Protein AF-A0A3A4PM48-F1 (afdb_monomer_lite)

Structure (mmCIF, N/CA/C/O backbone):
data_AF-A0A3A4PM48-F1
#
_entry.id   AF-A0A3A4PM48-F1
#
loop_
_atom_site.group_PDB
_atom_site.id
_atom_site.type_symbol
_atom_site.label_atom_id
_atom_site.label_alt_id
_atom_site.label_comp_id
_atom_site.label_asym_id
_atom_site.label_entity_id
_atom_site.label_seq_id
_atom_site.pdbx_PDB_ins_code
_atom_site.Cartn_x
_atom_site.Cartn_y
_atom_site.Cartn_z
_atom_site.occupancy
_atom_site.B_iso_or_equiv
_atom_site.auth_seq_id
_atom_site.auth_comp_id
_atom_site.auth_asym_id
_atom_site.auth_atom_id
_atom_site.pdbx_PDB_model_num
ATOM 1 N N . MET A 1 1 ? 45.358 47.340 7.157 1.00 46.88 1 MET A N 1
ATOM 2 C CA . MET A 1 1 ? 44.937 48.494 7.979 1.00 46.88 1 MET A CA 1
ATOM 3 C C . MET A 1 1 ? 43.860 49.234 7.212 1.00 46.88 1 MET A C 1
ATOM 5 O O . MET A 1 1 ? 44.141 49.721 6.128 1.00 46.88 1 MET A O 1
ATOM 9 N N . GLY A 1 2 ? 42.636 49.230 7.728 1.00 40.50 2 GLY A N 1
ATOM 10 C CA . GLY A 1 2 ? 41.471 49.854 7.104 1.00 40.50 2 GLY A CA 1
ATOM 11 C C . GLY A 1 2 ? 40.271 49.643 8.016 1.00 40.50 2 GLY A C 1
ATOM 12 O O . GLY A 1 2 ? 39.571 48.644 7.889 1.00 40.50 2 GLY A O 1
ATOM 13 N N . ASN A 1 3 ? 40.126 50.527 9.003 1.00 40.94 3 ASN A N 1
ATOM 14 C CA . ASN A 1 3 ? 39.041 50.511 9.978 1.00 40.94 3 ASN A CA 1
ATOM 15 C C . ASN A 1 3 ? 37.793 51.130 9.340 1.00 40.94 3 ASN A C 1
ATOM 17 O O . ASN A 1 3 ? 37.836 52.283 8.918 1.00 40.94 3 ASN A O 1
ATOM 21 N N . TYR A 1 4 ? 36.693 50.380 9.299 1.00 49.09 4 TYR A N 1
ATOM 22 C CA . TYR A 1 4 ? 35.364 50.921 9.028 1.00 49.09 4 TYR A CA 1
ATOM 23 C C . TYR A 1 4 ? 34.629 51.090 10.359 1.00 49.09 4 TYR A C 1
ATOM 25 O O . TYR A 1 4 ? 34.245 50.111 10.997 1.00 49.09 4 TYR A O 1
ATOM 33 N N . GLU A 1 5 ? 34.460 52.342 10.783 1.00 48.03 5 GLU A N 1
ATOM 34 C CA . GLU A 1 5 ? 33.566 52.719 11.876 1.00 48.03 5 GLU A CA 1
ATOM 35 C C . GLU A 1 5 ? 32.116 52.712 11.377 1.00 48.03 5 GLU A C 1
ATOM 37 O O . GLU A 1 5 ? 31.766 53.411 10.427 1.00 48.03 5 GLU A O 1
ATOM 42 N N . PHE A 1 6 ? 31.262 51.922 12.030 1.00 49.06 6 PHE A N 1
ATOM 43 C CA . PHE A 1 6 ? 29.821 51.909 11.792 1.00 49.06 6 PHE A CA 1
ATOM 44 C C . PHE A 1 6 ? 29.128 52.639 12.947 1.00 49.06 6 PHE A C 1
ATOM 46 O O . PHE A 1 6 ? 29.026 52.125 14.063 1.00 49.06 6 PHE A O 1
ATOM 53 N N . SER A 1 7 ? 28.677 53.864 12.677 1.00 47.09 7 SER A N 1
ATOM 54 C CA . SER A 1 7 ? 27.916 54.690 13.616 1.00 47.09 7 SER A CA 1
ATOM 55 C C . SER A 1 7 ? 26.506 54.121 13.814 1.00 47.09 7 SER A C 1
ATOM 57 O O . SER A 1 7 ? 25.777 53.875 12.851 1.00 47.09 7 SER A O 1
ATOM 59 N N . ARG A 1 8 ? 26.117 53.892 15.074 1.00 42.81 8 ARG A N 1
ATOM 60 C CA . ARG A 1 8 ? 24.770 53.461 15.476 1.00 42.81 8 ARG A CA 1
ATOM 61 C C . ARG A 1 8 ? 23.900 54.685 15.762 1.00 42.81 8 ARG A C 1
ATOM 63 O O . ARG A 1 8 ? 24.054 55.320 16.800 1.00 42.81 8 ARG A O 1
ATOM 70 N N . GLY A 1 9 ? 22.953 54.973 14.873 1.00 43.56 9 GLY A N 1
ATOM 71 C CA . GLY A 1 9 ? 21.834 55.876 15.148 1.00 43.56 9 GLY A CA 1
ATOM 72 C C . GLY A 1 9 ? 20.678 55.122 15.809 1.00 43.56 9 GLY A C 1
ATOM 73 O O . GLY A 1 9 ? 20.124 54.199 15.218 1.00 43.56 9 GLY A O 1
ATOM 74 N N . PHE A 1 10 ? 20.318 55.506 17.035 1.00 37.16 10 PHE A N 1
ATOM 75 C CA . PHE A 1 10 ? 19.089 55.076 17.707 1.00 37.16 10 PHE A CA 1
ATOM 76 C C . PHE A 1 10 ? 17.911 55.923 17.202 1.00 37.16 10 PHE A C 1
ATOM 78 O O . PHE A 1 10 ? 17.904 57.136 17.393 1.00 37.16 10 PHE A O 1
ATOM 85 N N . ILE A 1 11 ? 16.900 55.290 16.603 1.00 41.72 11 ILE A N 1
ATOM 86 C CA . ILE A 1 11 ? 15.580 55.894 16.369 1.00 41.72 11 ILE A CA 1
ATOM 87 C C . ILE A 1 11 ? 14.602 55.233 17.340 1.00 41.72 11 ILE A C 1
ATOM 89 O O . ILE A 1 11 ? 14.318 54.041 17.238 1.00 41.72 11 ILE A O 1
ATOM 93 N N . VAL A 1 12 ? 14.101 56.013 18.297 1.00 40.50 12 VAL A N 1
ATOM 94 C CA . VAL A 1 12 ? 13.004 55.631 19.193 1.00 40.50 12 VAL A CA 1
ATOM 95 C C . VAL A 1 12 ? 11.701 56.055 18.518 1.00 40.50 12 VAL A C 1
ATOM 97 O O . VAL A 1 12 ? 11.339 57.228 18.539 1.00 40.50 12 VAL A O 1
ATOM 100 N N . GLY A 1 13 ? 11.021 55.108 17.872 1.00 37.00 13 GLY A N 1
ATOM 101 C CA . GLY A 1 13 ? 9.671 55.281 17.332 1.00 37.00 13 GLY A CA 1
ATOM 102 C C . GLY A 1 13 ? 8.666 54.514 18.188 1.00 37.00 13 GLY A C 1
ATOM 103 O O . GLY A 1 13 ? 8.727 53.289 18.256 1.00 37.00 13 GLY A O 1
ATOM 104 N N . GLY A 1 14 ? 7.767 55.233 18.863 1.00 38.78 14 GLY A N 1
ATOM 105 C CA . GLY A 1 14 ? 6.685 54.653 19.658 1.00 38.78 14 GLY A CA 1
ATOM 106 C C . GLY A 1 14 ? 5.624 53.997 18.773 1.00 38.78 14 GLY A C 1
ATOM 107 O O . GLY A 1 14 ? 5.049 54.649 17.904 1.00 38.78 14 GLY A O 1
ATOM 108 N N . LEU A 1 15 ? 5.363 52.710 19.008 1.00 35.56 15 LEU A N 1
ATOM 109 C CA . LEU A 1 15 ? 4.325 51.936 18.333 1.00 35.56 15 LEU A CA 1
ATOM 110 C C . LEU A 1 15 ? 3.083 51.868 19.236 1.00 35.56 15 LEU A C 1
ATOM 112 O O . LEU A 1 15 ? 3.119 51.271 20.311 1.00 35.56 15 LEU A O 1
ATOM 116 N N . VAL A 1 16 ? 1.985 52.488 18.806 1.00 35.16 16 VAL A N 1
ATOM 117 C CA . VAL A 1 16 ? 0.669 52.370 19.449 1.00 35.16 16 VAL A CA 1
ATOM 118 C C . VAL A 1 16 ? -0.008 51.110 18.905 1.00 35.16 16 VAL A C 1
ATOM 120 O O . VAL A 1 16 ? -0.378 51.060 17.734 1.00 35.16 16 VAL A O 1
ATOM 123 N N . PHE A 1 17 ? -0.158 50.079 19.739 1.00 34.78 17 PHE A N 1
ATOM 124 C CA . PHE A 1 17 ? -0.922 48.873 19.406 1.00 34.78 17 PHE A CA 1
ATOM 125 C C . PHE A 1 17 ? -2.418 49.119 19.647 1.00 34.78 17 PHE A C 1
ATOM 127 O O . PHE A 1 17 ? -2.861 49.230 20.788 1.00 34.78 17 PHE A O 1
ATOM 134 N N . VAL A 1 18 ? -3.205 49.174 18.572 1.00 38.47 18 VAL A N 1
ATOM 135 C CA . VAL A 1 18 ? -4.671 49.096 18.639 1.00 38.47 18 VAL A CA 1
ATOM 136 C C . VAL A 1 18 ? -5.053 47.616 18.646 1.00 38.47 18 VAL A C 1
ATOM 138 O O . VAL A 1 18 ? -4.927 46.925 17.638 1.00 38.47 18 VAL A O 1
ATOM 141 N N . LEU A 1 19 ? -5.473 47.113 19.807 1.00 34.91 19 LEU A N 1
ATOM 142 C CA . LEU A 1 19 ? -5.928 45.736 19.990 1.00 34.91 19 LEU A CA 1
ATOM 143 C C . LEU A 1 19 ? -7.392 45.618 19.535 1.00 34.91 19 LEU A C 1
ATOM 145 O O . LEU A 1 19 ? -8.315 45.909 20.293 1.00 34.91 19 LEU A O 1
ATOM 149 N N . THR A 1 20 ? -7.621 45.209 18.289 1.00 44.25 20 THR A N 1
ATOM 150 C CA . THR A 1 20 ? -8.964 44.871 17.799 1.00 44.25 20 THR A CA 1
ATOM 151 C C . THR A 1 20 ? -9.309 43.442 18.223 1.00 44.25 20 THR A C 1
ATOM 153 O O . THR A 1 20 ? -8.770 42.478 17.684 1.00 44.25 20 THR A O 1
ATOM 156 N N . ILE A 1 21 ? -10.197 43.290 19.208 1.00 42.78 21 ILE A N 1
ATOM 157 C CA . ILE A 1 21 ? -10.725 41.985 19.630 1.00 42.78 21 ILE A CA 1
ATOM 158 C C . ILE A 1 21 ? -11.758 41.528 18.589 1.00 42.78 21 ILE A C 1
ATOM 160 O O . ILE A 1 21 ? -12.898 41.984 18.583 1.00 42.78 21 ILE A O 1
ATOM 164 N N . LEU A 1 22 ? -11.346 40.635 17.688 1.00 42.12 22 LEU A N 1
ATOM 165 C CA . LEU A 1 22 ? -12.233 39.913 16.773 1.00 42.12 22 LEU A CA 1
ATOM 166 C C . LEU A 1 22 ? -12.911 38.771 17.543 1.00 42.12 22 LEU A C 1
ATOM 168 O O . LEU A 1 22 ? -12.308 37.729 17.799 1.00 42.12 22 LEU A O 1
ATOM 172 N N . VAL A 1 23 ? -14.169 38.974 17.933 1.00 49.19 23 VAL A N 1
ATOM 173 C CA . VAL A 1 23 ? -15.022 37.908 18.471 1.00 49.19 23 VAL A CA 1
ATOM 174 C C . VAL A 1 23 ? -15.492 37.054 17.294 1.00 49.19 23 VAL A C 1
ATOM 176 O O . VAL A 1 23 ? -16.447 37.400 16.605 1.00 49.19 23 VAL A O 1
ATOM 179 N N . PHE A 1 24 ? -14.800 35.944 17.038 1.00 48.44 24 PHE A N 1
ATOM 180 C CA . PHE A 1 24 ? -15.282 34.921 16.115 1.00 48.44 24 PHE A CA 1
ATOM 181 C C . PHE A 1 24 ? -16.425 34.157 16.787 1.00 48.44 24 PHE A C 1
ATOM 183 O O . PHE A 1 24 ? -16.202 33.333 17.672 1.00 48.44 24 PHE A O 1
ATOM 190 N N . THR A 1 25 ? -17.660 34.425 16.373 1.00 50.12 25 THR A N 1
ATOM 191 C CA . THR A 1 25 ? -18.790 33.550 16.677 1.00 50.12 25 THR A CA 1
ATOM 192 C C . THR A 1 25 ? -18.629 32.287 15.834 1.00 50.12 25 THR A C 1
ATOM 194 O O . THR A 1 25 ? -18.859 32.283 14.627 1.00 50.12 25 THR A O 1
ATOM 197 N N . SER A 1 26 ? -18.160 31.200 16.446 1.00 48.19 26 SER A N 1
ATOM 198 C CA . SER A 1 26 ? -18.110 29.891 15.795 1.00 48.19 26 SER A CA 1
ATOM 199 C C . SER A 1 26 ? -19.537 29.451 15.481 1.00 48.19 26 SER A C 1
ATOM 201 O O . SER A 1 26 ? -20.278 29.056 16.383 1.00 48.19 26 SER A O 1
ATOM 203 N N . ALA A 1 27 ? -19.933 29.542 14.212 1.00 46.44 27 ALA A N 1
ATOM 204 C CA . ALA A 1 27 ? -21.138 28.889 13.730 1.00 46.44 27 ALA A CA 1
ATOM 205 C C . ALA A 1 27 ? -21.035 27.382 14.039 1.00 46.44 27 ALA A C 1
ATOM 207 O O . ALA A 1 27 ? -19.963 26.799 13.841 1.00 46.44 27 ALA A O 1
ATOM 208 N N . PRO A 1 28 ? -22.102 26.739 14.543 1.00 51.16 28 PRO A N 1
ATOM 209 C CA . PRO A 1 28 ? -22.099 25.302 14.761 1.00 51.16 28 PRO A CA 1
ATOM 210 C C . PRO A 1 28 ? -21.844 24.608 13.421 1.00 51.16 28 PRO A C 1
ATOM 212 O O . PRO A 1 28 ? -22.622 24.753 12.475 1.00 51.16 28 PRO A O 1
ATOM 215 N N . ILE A 1 29 ? -20.727 23.881 13.338 1.00 52.62 29 ILE A N 1
ATOM 216 C CA . ILE A 1 29 ? -20.401 23.019 12.201 1.00 52.62 29 ILE A CA 1
ATOM 217 C C . ILE A 1 29 ? -21.550 22.019 12.098 1.00 52.62 29 ILE A C 1
ATOM 219 O O . ILE A 1 29 ? -21.733 21.160 12.960 1.00 52.62 29 ILE A O 1
ATOM 223 N N . SER A 1 30 ? -22.398 22.222 11.098 1.00 41.34 30 SER A N 1
ATOM 224 C CA . SER A 1 30 ? -23.629 21.468 10.928 1.00 41.34 30 SER A CA 1
ATOM 225 C C . SER A 1 30 ? -23.283 20.038 10.513 1.00 41.34 30 SER A C 1
ATOM 227 O O . SER A 1 30 ? -22.724 19.829 9.444 1.00 41.34 30 SER A O 1
ATOM 229 N N . GLY A 1 31 ? -23.604 19.083 11.391 1.00 44.25 31 GLY A N 1
ATOM 230 C CA . GLY A 1 31 ? -23.835 17.668 11.096 1.00 44.25 31 GLY A CA 1
ATOM 231 C C . GLY A 1 31 ? -22.688 16.897 10.448 1.00 44.25 31 GLY A C 1
ATOM 232 O O . GLY A 1 31 ? -22.754 16.592 9.262 1.00 44.25 31 GLY A O 1
ATOM 233 N N . ILE A 1 32 ? -21.706 16.454 11.239 1.00 54.50 32 ILE A N 1
ATOM 234 C CA . ILE A 1 32 ? -20.923 15.271 10.855 1.00 54.50 32 ILE A CA 1
ATOM 235 C C . ILE A 1 32 ? -21.911 14.101 10.858 1.00 54.50 32 ILE A C 1
ATOM 237 O O . ILE A 1 32 ? -22.239 13.561 11.918 1.00 54.50 32 ILE A O 1
ATOM 241 N N . SER A 1 33 ? -22.451 13.766 9.684 1.00 57.38 33 SER A N 1
ATOM 242 C CA . SER A 1 33 ? -23.223 12.542 9.494 1.00 57.38 33 SER A CA 1
ATOM 243 C C . SER A 1 33 ? -22.338 11.395 9.957 1.00 57.38 33 SER A C 1
ATOM 245 O O . SER A 1 33 ? -21.287 11.147 9.370 1.00 57.38 33 SER A O 1
ATOM 247 N N . THR A 1 34 ? -22.714 10.750 11.061 1.00 75.31 34 THR A N 1
ATOM 248 C CA . THR A 1 34 ? -21.956 9.607 11.561 1.00 75.31 34 THR A CA 1
ATOM 249 C C . THR A 1 34 ? -22.205 8.475 10.582 1.00 75.31 34 THR A C 1
ATOM 251 O O . THR A 1 34 ? -23.300 7.919 10.544 1.00 75.31 34 THR A O 1
ATOM 254 N N . GLN A 1 35 ? -21.225 8.202 9.726 1.00 82.94 35 GLN A N 1
ATOM 255 C CA . GLN A 1 35 ? -21.282 7.041 8.857 1.00 82.94 35 GLN A CA 1
ATOM 256 C C . GLN A 1 35 ? -21.250 5.784 9.732 1.00 82.94 35 GLN A C 1
ATOM 258 O O . GLN A 1 35 ? -20.480 5.694 10.693 1.00 82.94 35 GLN A O 1
ATOM 263 N N . MET A 1 36 ? -22.121 4.834 9.408 1.00 91.44 36 MET A N 1
ATOM 264 C CA . MET A 1 36 ? -22.251 3.571 10.120 1.00 91.44 36 MET A CA 1
ATOM 265 C C . MET A 1 36 ? -22.258 2.425 9.112 1.00 91.44 36 MET A C 1
ATOM 267 O O . MET A 1 36 ? -22.742 2.594 7.994 1.00 91.44 36 MET A O 1
ATOM 271 N N . ILE A 1 37 ? -21.795 1.253 9.532 1.00 93.69 37 ILE A N 1
ATOM 272 C CA . ILE A 1 37 ? -21.953 -0.004 8.788 1.00 93.69 37 ILE A CA 1
ATOM 273 C C . ILE A 1 37 ? -22.767 -1.002 9.610 1.00 93.69 37 ILE A C 1
ATOM 275 O O . ILE A 1 37 ? -22.967 -0.794 10.805 1.00 93.69 37 ILE A O 1
ATOM 279 N N . GLN A 1 38 ? -23.243 -2.077 8.986 1.00 91.94 38 GLN A N 1
ATOM 280 C CA . GLN A 1 38 ? -23.899 -3.184 9.686 1.00 91.94 38 GLN A CA 1
ATOM 281 C C . GLN A 1 38 ? -22.963 -4.392 9.767 1.00 91.94 38 GLN A C 1
ATOM 283 O O . GLN A 1 38 ? -22.277 -4.699 8.793 1.00 91.94 38 GLN A O 1
ATOM 288 N N . ASP A 1 39 ? -22.921 -5.056 10.923 1.00 89.44 39 ASP A N 1
ATOM 289 C CA . ASP A 1 39 ? -22.233 -6.343 11.077 1.00 89.44 39 ASP A CA 1
ATOM 290 C C . ASP A 1 39 ? -23.095 -7.530 10.607 1.00 89.44 39 ASP A C 1
ATOM 292 O O . ASP A 1 39 ? -24.225 -7.358 10.142 1.00 89.44 39 ASP A O 1
ATOM 296 N N . GLN A 1 40 ? -22.573 -8.755 10.737 1.00 86.50 40 GLN A N 1
ATOM 297 C CA . GLN A 1 40 ? -23.289 -9.977 10.340 1.00 86.50 40 GLN A CA 1
ATOM 298 C C . GLN A 1 40 ? -24.580 -10.224 11.140 1.00 86.50 40 GLN A C 1
ATOM 300 O O . GLN A 1 40 ? -25.484 -10.904 10.654 1.00 86.50 40 GLN A O 1
ATOM 305 N N . ALA A 1 41 ? -24.686 -9.669 12.348 1.00 89.19 41 ALA A N 1
ATOM 306 C CA . ALA A 1 41 ? -25.868 -9.755 13.200 1.00 89.19 41 ALA A CA 1
ATOM 307 C C . ALA A 1 41 ? -26.853 -8.588 12.973 1.00 89.19 41 ALA A C 1
ATOM 309 O O . ALA A 1 41 ? -27.893 -8.525 13.630 1.00 89.19 41 ALA A O 1
ATOM 310 N N . GLY A 1 42 ? -26.552 -7.676 12.041 1.00 91.25 42 GLY A N 1
ATOM 311 C CA . GLY A 1 42 ? -27.363 -6.498 11.738 1.00 91.25 42 GLY A CA 1
ATOM 312 C C . GLY A 1 42 ? -27.180 -5.340 12.723 1.00 91.25 42 GLY A C 1
ATOM 313 O O . GLY A 1 42 ? -27.950 -4.378 12.672 1.00 91.25 42 GLY A O 1
ATOM 314 N N . ASN A 1 43 ? -26.184 -5.396 13.614 1.00 92.88 43 ASN A N 1
ATOM 315 C CA . ASN A 1 43 ? -25.890 -4.292 14.521 1.00 92.88 43 ASN A CA 1
ATOM 316 C C . ASN A 1 43 ? -25.215 -3.152 13.766 1.00 92.88 43 ASN A C 1
ATOM 318 O O . ASN A 1 43 ? -24.309 -3.359 12.961 1.00 92.88 43 ASN A O 1
ATOM 322 N N . THR A 1 44 ? -25.614 -1.929 14.093 1.00 95.38 44 THR A N 1
ATOM 323 C CA . THR A 1 44 ? -25.038 -0.718 13.518 1.00 95.38 44 THR A CA 1
ATOM 324 C C . THR A 1 44 ? -23.732 -0.359 14.234 1.00 95.38 44 THR A C 1
ATOM 326 O O . THR A 1 44 ? -23.738 -0.008 15.415 1.00 95.38 44 THR A O 1
ATOM 329 N N . LEU A 1 45 ? -22.613 -0.408 13.516 1.00 96.50 45 LEU A N 1
ATOM 330 C CA . LEU A 1 45 ? -21.277 -0.100 14.017 1.00 96.50 45 LEU A CA 1
ATOM 331 C C . LEU A 1 45 ? -20.807 1.278 13.525 1.00 96.50 45 LEU A C 1
ATOM 333 O O . LEU A 1 45 ? -20.881 1.551 12.324 1.00 96.50 45 LEU A O 1
ATOM 337 N N . PRO A 1 46 ? -20.313 2.153 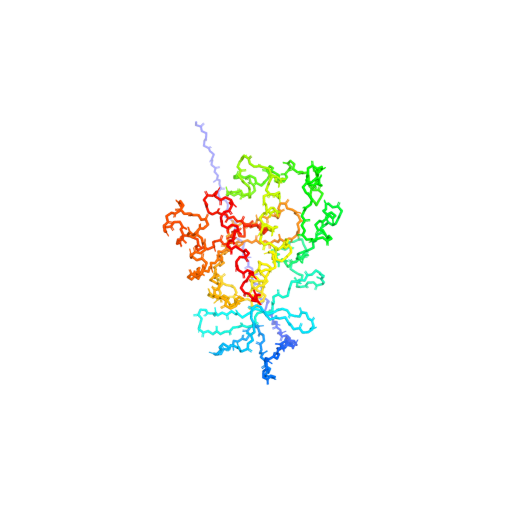14.419 1.00 96.56 46 PRO A N 1
ATOM 338 C CA . PRO A 1 46 ? -19.791 3.454 14.030 1.00 96.56 46 PRO A CA 1
ATOM 339 C C . PRO A 1 46 ? -18.422 3.344 13.359 1.00 96.56 46 PRO A C 1
ATOM 341 O O . PRO A 1 46 ? -17.564 2.571 13.794 1.00 96.56 46 PRO A O 1
ATOM 344 N N . LEU A 1 47 ? -18.211 4.155 12.324 1.00 95.56 47 LEU A N 1
ATOM 345 C CA . LEU A 1 47 ? -16.905 4.306 11.687 1.00 95.56 47 LEU A CA 1
ATOM 346 C C . LEU A 1 47 ? -15.985 5.233 12.494 1.00 95.56 47 LEU A C 1
ATOM 348 O O . LEU A 1 47 ? -16.403 5.897 13.438 1.00 95.56 47 LEU A O 1
ATOM 352 N N . PHE A 1 48 ? -14.704 5.259 12.140 1.00 94.56 48 PHE A N 1
ATOM 353 C CA . PHE A 1 48 ? -13.730 6.217 12.653 1.00 94.56 48 PHE A CA 1
ATOM 354 C C . PHE A 1 48 ? -14.262 7.654 12.461 1.00 94.56 48 PHE A C 1
ATOM 356 O O . PHE A 1 48 ? -14.841 7.940 11.414 1.00 94.56 48 PHE A O 1
ATOM 363 N N . PRO A 1 49 ? -14.102 8.569 13.440 1.00 94.12 49 PRO A N 1
ATOM 364 C CA . PRO A 1 49 ? -13.178 8.535 14.577 1.00 94.12 49 PRO A CA 1
ATOM 365 C C . PRO A 1 49 ? -13.675 7.827 15.846 1.00 94.12 49 PRO A C 1
ATOM 367 O O . PRO A 1 49 ? -12.949 7.853 16.850 1.00 94.12 49 PRO A O 1
ATOM 370 N N . GLN A 1 50 ? -14.874 7.246 15.847 1.00 95.31 50 GLN A N 1
ATOM 371 C CA . GLN A 1 50 ? -15.431 6.522 16.988 1.00 95.31 50 GLN A CA 1
ATOM 372 C C . GLN A 1 50 ? -14.649 5.227 17.254 1.00 95.31 50 GLN A C 1
ATOM 374 O O . GLN A 1 50 ? -14.027 4.647 16.365 1.00 95.31 50 GLN A O 1
ATOM 379 N N . THR A 1 51 ? -14.666 4.791 18.513 1.00 97.06 51 THR A N 1
ATOM 380 C CA . THR A 1 51 ? -13.934 3.614 18.993 1.00 97.06 51 THR A CA 1
ATOM 381 C C . THR A 1 51 ? -14.883 2.576 19.574 1.00 97.06 51 THR A C 1
ATOM 383 O O . THR A 1 51 ? -15.905 2.931 20.157 1.00 97.06 51 THR A O 1
ATOM 386 N N . LEU A 1 52 ? -14.490 1.309 19.498 1.00 97.44 52 LEU A N 1
ATOM 387 C CA . LEU A 1 52 ? -15.188 0.157 20.054 1.00 97.44 52 LEU A CA 1
ATOM 388 C C . LEU A 1 52 ? -14.351 -0.481 21.167 1.00 97.44 52 LEU A C 1
ATOM 390 O O . LEU A 1 52 ? -13.125 -0.580 21.067 1.00 97.44 52 LEU A O 1
ATOM 394 N N . ASP A 1 53 ? -15.020 -0.948 22.219 1.00 97.81 53 ASP A N 1
ATOM 395 C CA . ASP A 1 53 ? -14.371 -1.654 23.332 1.00 97.81 53 ASP A CA 1
ATOM 396 C C . ASP A 1 53 ? -14.034 -3.109 22.995 1.00 97.81 53 ASP A C 1
ATOM 398 O O . ASP A 1 53 ? -13.132 -3.696 23.590 1.00 97.81 53 ASP A O 1
ATOM 402 N N . GLN A 1 54 ? -14.751 -3.688 22.034 1.00 97.25 54 GLN A N 1
ATOM 403 C CA . GLN A 1 54 ? -14.609 -5.075 21.610 1.00 97.25 54 GLN A CA 1
ATOM 404 C C . GLN A 1 54 ? -14.303 -5.142 20.116 1.00 97.25 54 GLN A C 1
ATOM 406 O O . GLN A 1 54 ? -14.654 -4.235 19.356 1.00 97.25 54 GLN A O 1
ATOM 411 N N . LYS A 1 55 ? -13.633 -6.222 19.699 1.00 97.19 55 LYS A N 1
ATOM 412 C CA . LYS A 1 55 ? -13.379 -6.484 18.283 1.00 97.19 55 LYS A CA 1
ATOM 413 C C . LYS A 1 55 ? -14.732 -6.693 17.586 1.00 97.19 55 LYS A C 1
ATOM 415 O O . LYS A 1 55 ? -15.476 -7.564 18.033 1.00 97.19 55 LYS A O 1
ATOM 420 N N . PRO A 1 56 ? -15.037 -5.956 16.508 1.00 96.19 56 PRO A N 1
ATOM 421 C CA . PRO A 1 56 ? -16.270 -6.165 15.765 1.00 96.19 56 PRO A CA 1
ATOM 422 C C . PRO A 1 56 ? -16.248 -7.514 15.035 1.00 96.19 56 PRO A C 1
ATOM 424 O O . PRO A 1 56 ? -15.191 -7.960 14.563 1.00 96.19 56 PRO A O 1
ATOM 427 N N . ASP A 1 57 ? -17.421 -8.142 14.935 1.00 95.12 57 ASP A N 1
ATOM 428 C CA . ASP A 1 57 ? -17.630 -9.407 14.224 1.00 95.12 57 ASP A CA 1
ATOM 429 C C . ASP A 1 57 ? -17.875 -9.167 12.727 1.00 95.12 57 ASP A C 1
ATOM 431 O O . ASP A 1 57 ? -18.951 -9.393 12.174 1.00 95.12 57 ASP A O 1
ATOM 435 N N . ILE A 1 58 ? -16.856 -8.600 12.084 1.00 95.00 58 ILE A N 1
ATOM 436 C CA . ILE A 1 58 ? -16.795 -8.399 10.639 1.00 95.00 58 ILE A CA 1
ATOM 437 C C . ILE A 1 58 ? -15.427 -8.845 10.121 1.00 95.00 58 ILE A C 1
ATOM 439 O O . ILE A 1 58 ? -14.422 -8.831 10.850 1.00 95.00 58 ILE A O 1
ATOM 443 N N . SER A 1 59 ? -15.377 -9.231 8.846 1.00 95.94 59 SER A N 1
ATOM 444 C CA . SER A 1 59 ? -14.109 -9.445 8.153 1.00 95.94 59 SER A CA 1
ATOM 445 C C . SER A 1 59 ? -13.328 -8.132 8.063 1.00 95.94 59 SER A C 1
ATOM 447 O O . SER A 1 59 ? -13.883 -7.043 8.172 1.00 95.94 59 SER A O 1
ATOM 449 N N . SER A 1 60 ? -12.016 -8.217 7.880 1.00 95.31 60 SER A N 1
ATOM 450 C CA . SER A 1 60 ? -11.189 -7.036 7.652 1.00 95.31 60 SER A CA 1
ATOM 451 C C . SER A 1 60 ? -10.137 -7.380 6.601 1.00 95.31 60 SER A C 1
ATOM 453 O O . SER A 1 60 ? -9.373 -8.308 6.862 1.00 95.31 60 SER A O 1
ATOM 455 N N . PRO A 1 61 ? -10.086 -6.691 5.447 1.00 95.94 61 PRO A N 1
ATOM 456 C CA . PRO A 1 61 ? -11.018 -5.639 5.039 1.00 95.94 61 PRO A CA 1
ATOM 457 C C . PRO A 1 61 ? -12.472 -6.144 4.913 1.00 95.94 61 PRO A C 1
ATOM 459 O O . PRO A 1 61 ? -12.733 -7.321 4.657 1.00 95.94 61 PRO A O 1
ATOM 462 N N . TYR A 1 62 ? -13.419 -5.243 5.146 1.00 95.38 62 TYR A N 1
ATOM 463 C CA . TYR A 1 62 ? -14.845 -5.417 4.884 1.00 95.38 62 TYR A CA 1
ATOM 464 C C . TYR A 1 62 ? -15.214 -4.554 3.680 1.00 95.38 62 TYR A C 1
ATOM 466 O O . TYR A 1 62 ? -14.811 -3.395 3.630 1.00 95.38 62 TYR A O 1
ATOM 474 N N . CYS A 1 63 ? -15.965 -5.105 2.729 1.00 93.75 63 CYS A N 1
ATOM 475 C CA . CYS A 1 63 ? -16.482 -4.369 1.578 1.00 93.75 63 CYS A CA 1
ATOM 476 C C . CYS A 1 63 ? -18.010 -4.402 1.635 1.00 93.75 63 CYS A C 1
ATOM 478 O O . CYS A 1 63 ? -18.613 -5.476 1.583 1.00 93.75 63 CYS A O 1
ATOM 480 N N . ALA A 1 64 ? -18.624 -3.235 1.805 1.00 91.38 64 ALA A N 1
ATOM 481 C CA . ALA A 1 64 ? -20.069 -3.084 1.830 1.00 91.38 64 ALA A CA 1
ATOM 482 C C . ALA A 1 64 ? -20.660 -3.120 0.410 1.00 91.38 64 ALA A C 1
ATOM 484 O O . ALA A 1 64 ? -19.960 -2.967 -0.590 1.00 91.38 64 ALA A O 1
ATOM 485 N N . ALA A 1 65 ? -21.980 -3.300 0.315 1.00 89.88 65 ALA A N 1
ATOM 486 C CA . ALA A 1 65 ? -22.683 -3.409 -0.966 1.00 89.88 65 ALA A CA 1
ATOM 487 C C . ALA A 1 65 ? -22.625 -2.130 -1.825 1.00 89.88 65 ALA A C 1
ATOM 489 O O . ALA A 1 65 ? -22.791 -2.202 -3.040 1.00 89.88 65 ALA A O 1
ATOM 490 N N . ASP A 1 66 ? -22.396 -0.972 -1.206 1.00 86.38 66 ASP A N 1
ATOM 491 C CA . ASP A 1 66 ? -22.219 0.323 -1.873 1.00 86.38 66 ASP A CA 1
ATOM 492 C C . ASP A 1 66 ? -20.764 0.593 -2.301 1.00 86.38 66 ASP A C 1
ATOM 494 O O . ASP A 1 66 ?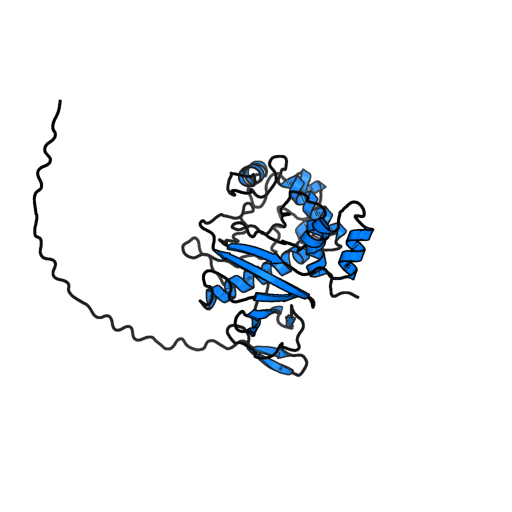 -20.471 1.654 -2.847 1.00 86.38 66 ASP A O 1
ATOM 498 N N . GLY A 1 67 ? -19.857 -0.364 -2.075 1.00 89.75 67 GLY A N 1
ATOM 499 C CA . GLY A 1 67 ? -18.436 -0.244 -2.389 1.00 89.75 67 GLY A CA 1
ATOM 500 C C . GLY A 1 67 ? -17.599 0.411 -1.291 1.00 89.75 67 GLY A C 1
ATOM 501 O O . GLY A 1 67 ? -16.393 0.553 -1.481 1.00 89.75 67 GLY A O 1
ATOM 502 N N . LEU A 1 68 ? -18.183 0.786 -0.144 1.00 91.19 68 LEU A N 1
ATOM 503 C CA . LEU A 1 68 ? -17.407 1.256 1.004 1.00 91.19 68 LEU A CA 1
ATOM 504 C C . LEU A 1 68 ? -16.491 0.138 1.512 1.00 91.19 68 LEU A C 1
ATOM 506 O O . LEU A 1 68 ? -16.954 -0.933 1.909 1.00 91.19 68 LEU A O 1
ATOM 510 N N . GLU A 1 69 ? -15.195 0.422 1.581 1.00 93.81 69 GLU A N 1
ATOM 511 C CA . GLU A 1 69 ? -14.212 -0.489 2.156 1.00 93.81 69 GLU A CA 1
ATOM 512 C C . GLU A 1 69 ? -13.789 -0.009 3.538 1.00 93.81 69 GLU A C 1
ATOM 514 O O . GLU A 1 69 ? -13.485 1.167 3.745 1.00 93.81 69 GLU A O 1
ATOM 519 N N . VAL A 1 70 ? -13.744 -0.931 4.494 1.00 95.81 70 VAL A N 1
ATOM 520 C CA . VAL A 1 70 ? -13.416 -0.651 5.890 1.00 95.81 70 VAL A CA 1
ATOM 521 C C . VAL A 1 70 ? -12.334 -1.607 6.362 1.00 95.81 70 VAL A C 1
ATOM 523 O O . VAL A 1 70 ? -12.422 -2.816 6.154 1.00 95.81 70 VAL A O 1
ATOM 526 N N . VAL A 1 71 ? -11.327 -1.080 7.052 1.00 97.19 71 VAL A N 1
ATOM 527 C CA . VAL A 1 71 ? -10.341 -1.895 7.768 1.00 97.19 71 VAL A CA 1
ATOM 528 C C . VAL A 1 71 ? -10.520 -1.702 9.269 1.00 97.19 71 VAL A C 1
ATOM 530 O O . VAL A 1 71 ? -10.660 -0.589 9.774 1.00 97.19 71 VAL A O 1
ATOM 533 N N . THR A 1 72 ? -10.495 -2.813 9.999 1.00 97.94 72 THR A N 1
ATOM 534 C CA . THR A 1 72 ? -10.468 -2.815 11.460 1.00 97.94 72 THR A CA 1
ATOM 535 C C . THR A 1 72 ? -9.041 -2.595 11.946 1.00 97.94 72 THR A C 1
ATOM 537 O O . THR A 1 72 ? -8.136 -3.353 11.592 1.00 97.94 72 THR A O 1
ATOM 540 N N . ALA A 1 73 ? -8.843 -1.607 12.813 1.00 97.50 73 ALA A N 1
ATOM 541 C CA . ALA A 1 73 ? -7.554 -1.339 13.440 1.00 97.50 73 ALA A CA 1
ATOM 542 C C . ALA A 1 73 ? -7.657 -1.362 14.968 1.00 97.50 73 ALA A C 1
ATOM 544 O O . ALA A 1 73 ? -8.720 -1.102 15.536 1.00 97.50 73 ALA A O 1
ATOM 545 N N . PHE A 1 74 ? -6.547 -1.670 15.636 1.00 97.50 74 PHE A N 1
ATOM 546 C CA . PHE A 1 74 ? -6.422 -1.611 17.089 1.00 97.50 74 PHE A CA 1
ATOM 547 C C . PHE A 1 74 ? -5.507 -0.458 17.487 1.00 97.50 74 PHE A C 1
ATOM 549 O O . PHE A 1 74 ? -4.404 -0.309 16.953 1.00 97.50 74 PHE A O 1
ATOM 556 N N . THR A 1 75 ? -5.964 0.373 18.416 1.00 96.00 75 THR A N 1
ATOM 557 C CA . THR A 1 75 ? -5.274 1.598 18.818 1.00 96.00 75 THR A CA 1
ATOM 558 C C . THR A 1 75 ? -4.378 1.377 20.031 1.00 96.00 75 THR A C 1
ATOM 560 O O . THR A 1 75 ? -4.568 0.455 20.827 1.00 96.00 75 THR A O 1
ATOM 563 N N . ARG A 1 76 ? -3.427 2.291 20.241 1.00 94.06 76 ARG A N 1
ATOM 564 C CA . ARG A 1 76 ? -2.554 2.308 21.430 1.00 94.06 76 ARG A CA 1
ATOM 565 C C . ARG A 1 76 ? -3.316 2.464 22.752 1.00 94.06 76 ARG A C 1
ATOM 567 O O . ARG A 1 76 ? -2.758 2.179 23.806 1.00 94.06 76 ARG A O 1
ATOM 574 N N . GLN A 1 77 ? -4.570 2.912 22.712 1.00 95.19 77 GLN A N 1
ATOM 575 C CA . GLN A 1 77 ? -5.457 3.022 23.875 1.00 95.19 77 GLN A CA 1
ATOM 576 C C . GLN A 1 77 ? -6.220 1.721 24.169 1.00 95.19 77 GLN A C 1
ATOM 578 O O . GLN A 1 77 ? -7.099 1.710 25.030 1.00 95.19 77 GLN A O 1
ATOM 583 N N . GLY A 1 78 ? -5.917 0.634 23.457 1.00 96.88 78 GLY A N 1
ATOM 584 C CA . GLY A 1 78 ? -6.562 -0.654 23.670 1.00 96.88 78 GLY A CA 1
ATOM 585 C C . GLY A 1 78 ? -7.992 -0.723 23.132 1.00 96.88 78 GLY A C 1
ATOM 586 O O . GLY A 1 78 ? -8.810 -1.454 23.686 1.00 96.88 78 GLY A O 1
ATOM 587 N N . LYS A 1 79 ? -8.317 0.073 22.105 1.00 97.88 79 LYS A N 1
ATOM 588 C CA . LYS A 1 79 ? -9.649 0.129 21.484 1.00 97.88 79 LYS A CA 1
ATOM 589 C C . LYS A 1 79 ? -9.591 -0.308 20.028 1.00 97.88 79 LYS A C 1
ATOM 591 O O . LYS A 1 79 ? -8.538 -0.234 19.399 1.00 97.88 79 LYS A O 1
ATOM 596 N N . TYR A 1 80 ? -10.732 -0.708 19.486 1.00 98.19 80 TYR A N 1
ATOM 597 C CA . TYR A 1 80 ? -10.889 -0.976 18.060 1.00 98.19 80 TYR A CA 1
ATOM 598 C C . TYR A 1 80 ? -11.478 0.235 17.344 1.00 98.19 80 TYR A C 1
ATOM 600 O O . TYR A 1 80 ? -12.237 1.005 17.928 1.00 98.19 80 TYR A O 1
ATOM 608 N N . VAL A 1 81 ? -11.131 0.402 16.075 1.00 97.69 81 VAL A N 1
ATOM 609 C CA . VAL A 1 81 ? -11.713 1.406 15.180 1.00 97.69 81 VAL A CA 1
ATOM 610 C C . VAL A 1 81 ? -12.002 0.778 13.823 1.00 97.69 81 VAL A C 1
ATOM 612 O O . VAL A 1 81 ? -11.312 -0.154 13.406 1.00 97.69 81 VAL A O 1
ATOM 615 N N . LEU A 1 82 ? -13.016 1.304 13.143 1.00 97.56 82 LEU A N 1
ATOM 616 C CA . LEU A 1 82 ? -13.432 0.898 11.805 1.00 97.56 82 LEU A CA 1
ATOM 617 C C . LEU A 1 82 ? -13.121 2.030 10.835 1.00 97.56 82 LEU A C 1
ATOM 619 O O . LEU A 1 82 ? -13.843 3.021 10.788 1.00 97.56 82 LEU A O 1
ATOM 623 N N . ILE A 1 83 ? -12.008 1.928 10.120 1.00 95.81 83 ILE A N 1
ATOM 624 C CA . ILE A 1 83 ? -11.485 3.032 9.318 1.00 95.81 83 ILE A CA 1
ATOM 625 C C . ILE A 1 83 ? -11.991 2.880 7.882 1.00 95.81 83 ILE A C 1
ATOM 627 O O . ILE A 1 83 ? -11.715 1.842 7.276 1.00 95.81 83 ILE A O 1
ATOM 631 N N . PRO A 1 84 ? -12.711 3.872 7.328 1.00 94.00 84 PRO A N 1
ATOM 632 C CA . PRO A 1 84 ? -13.077 3.870 5.920 1.00 94.00 84 PRO A CA 1
ATOM 633 C C . PRO A 1 84 ? -11.820 4.083 5.071 1.00 94.00 84 PRO A C 1
ATOM 635 O O . PRO A 1 84 ? -11.099 5.069 5.228 1.00 94.00 84 PRO A O 1
ATOM 638 N N . VAL A 1 85 ? -11.535 3.133 4.187 1.00 92.75 85 VAL A N 1
ATOM 639 C CA . VAL A 1 85 ? -10.288 3.073 3.411 1.00 92.75 85 VAL A CA 1
ATOM 640 C C . VAL A 1 85 ? -10.506 2.833 1.922 1.00 92.75 85 VAL A C 1
ATOM 642 O O . VAL A 1 85 ? -9.527 2.558 1.229 1.00 92.75 85 VAL A O 1
ATOM 645 N N . THR A 1 86 ? -11.747 2.962 1.438 1.00 91.00 86 THR A N 1
ATOM 646 C CA . THR A 1 86 ? -12.130 2.784 0.028 1.00 91.00 86 THR A CA 1
ATOM 647 C C . THR A 1 86 ? -11.077 3.333 -0.915 1.00 91.00 86 THR A C 1
ATOM 649 O O . THR A 1 86 ? -10.698 4.512 -0.812 1.00 91.00 86 THR A O 1
ATOM 652 N N . VAL A 1 87 ? -10.610 2.458 -1.805 1.00 85.94 87 VAL A N 1
ATOM 653 C CA . VAL A 1 87 ? -9.719 2.829 -2.898 1.00 85.94 87 VAL A CA 1
ATOM 654 C C . VAL A 1 87 ? -10.570 3.431 -4.004 1.00 85.94 87 VAL A C 1
ATOM 656 O O . VAL A 1 87 ? -11.434 2.767 -4.571 1.00 85.94 87 VAL A O 1
ATOM 659 N N . GLU A 1 88 ? -10.379 4.717 -4.262 1.00 73.94 88 GLU A N 1
ATOM 660 C CA . GLU A 1 88 ? -11.246 5.499 -5.141 1.00 73.94 88 GLU A CA 1
ATOM 661 C C . GLU A 1 88 ? -10.459 5.953 -6.376 1.00 73.94 88 GLU A C 1
ATOM 663 O O . GLU A 1 88 ? -9.396 6.551 -6.244 1.00 73.94 88 GLU A O 1
ATOM 668 N N . ASN A 1 89 ? -11.022 5.708 -7.566 1.00 62.50 89 ASN A N 1
ATOM 669 C CA . ASN A 1 89 ? -10.676 6.393 -8.815 1.00 62.50 89 ASN A CA 1
ATOM 670 C C . ASN A 1 89 ? -11.843 7.333 -9.142 1.00 62.50 89 ASN A C 1
ATOM 672 O O . ASN A 1 89 ? -12.842 6.908 -9.726 1.00 62.50 89 ASN A O 1
ATOM 676 N N . GLY A 1 90 ? -11.819 8.573 -8.654 1.00 51.72 90 GLY A N 1
ATOM 677 C CA . GLY A 1 90 ? -12.978 9.468 -8.755 1.00 51.72 90 GLY A CA 1
ATOM 678 C C . GLY A 1 90 ? -13.040 10.518 -7.651 1.00 51.72 90 GLY A C 1
ATOM 679 O O . GLY A 1 90 ? -12.071 10.690 -6.922 1.00 51.72 90 GLY A O 1
ATOM 680 N N . THR A 1 91 ? -14.158 11.256 -7.559 1.00 43.50 91 THR A N 1
ATOM 681 C CA . THR A 1 91 ? -14.292 12.458 -6.707 1.00 43.50 91 THR A CA 1
ATOM 682 C C . THR A 1 91 ? -13.796 12.207 -5.275 1.00 43.50 91 THR A C 1
ATOM 684 O O . THR A 1 91 ? -14.472 11.503 -4.529 1.00 43.50 91 THR A O 1
ATOM 687 N N . PRO A 1 92 ? -12.643 12.762 -4.874 1.00 49.34 92 PRO A N 1
ATOM 688 C CA . PRO A 1 92 ? -11.878 12.326 -3.717 1.00 49.34 92 PRO A CA 1
ATOM 689 C C . PRO A 1 92 ? -12.285 13.051 -2.432 1.00 49.34 92 PRO A C 1
ATOM 691 O O . PRO A 1 92 ? -12.883 14.131 -2.444 1.00 49.34 92 PRO A O 1
ATOM 694 N N . LEU A 1 93 ? -11.733 12.565 -1.320 1.00 48.22 93 LEU A N 1
ATOM 695 C CA . LEU A 1 93 ? -11.137 13.455 -0.320 1.00 48.22 93 LEU A CA 1
ATOM 696 C C . LEU A 1 93 ? -9.998 14.246 -1.008 1.00 48.22 93 LEU A C 1
ATOM 698 O O . LEU A 1 93 ? -8.839 13.829 -1.004 1.00 48.22 93 LEU A O 1
ATOM 702 N N . HIS A 1 94 ? -10.338 15.323 -1.735 1.00 49.31 94 HIS A N 1
ATOM 703 C CA . HIS A 1 94 ? -9.380 16.128 -2.510 1.00 49.31 94 HIS A CA 1
ATOM 704 C C . HIS A 1 94 ? -8.431 16.871 -1.561 1.00 49.31 94 HIS A C 1
ATOM 706 O O . HIS A 1 94 ? -8.640 18.030 -1.205 1.00 49.31 94 HIS A O 1
ATOM 712 N N . TYR A 1 95 ? -7.331 16.234 -1.196 1.00 53.75 95 TYR A N 1
ATOM 713 C CA . TYR A 1 95 ? -6.196 16.894 -0.565 1.00 53.75 95 TYR A CA 1
ATOM 714 C C . TYR A 1 95 ? -5.112 17.191 -1.607 1.00 53.75 95 TYR A C 1
ATOM 716 O O . TYR A 1 95 ? -3.956 16.840 -1.405 1.00 53.75 95 TYR A O 1
ATOM 724 N N . SER A 1 96 ? -5.467 17.833 -2.724 1.00 46.28 96 SER A N 1
ATOM 725 C CA . SER A 1 96 ? -4.503 18.516 -3.595 1.00 46.28 96 SER A CA 1
ATOM 726 C C . SER A 1 96 ? -5.181 19.473 -4.559 1.00 46.28 96 SER A C 1
ATOM 728 O O . SER A 1 96 ? -5.971 19.055 -5.393 1.00 46.28 96 SER A O 1
ATOM 730 N N . TYR A 1 97 ? -4.787 20.745 -4.495 1.00 47.28 97 TYR A N 1
ATOM 731 C CA . TYR A 1 97 ? -4.846 21.654 -5.637 1.00 47.28 97 TYR A CA 1
ATOM 732 C C . TYR A 1 97 ? -3.568 22.506 -5.626 1.00 47.28 97 TYR A C 1
ATOM 734 O O . TYR A 1 97 ? -3.594 23.689 -5.314 1.00 47.28 97 TYR A O 1
ATOM 742 N N . ARG A 1 98 ? -2.417 21.878 -5.910 1.00 45.50 98 ARG A N 1
ATOM 743 C CA . ARG A 1 98 ? -1.127 22.557 -6.162 1.00 45.50 98 ARG A CA 1
ATOM 744 C C . ARG A 1 98 ? -0.579 23.433 -5.009 1.00 45.50 98 ARG A C 1
ATOM 746 O O . ARG A 1 98 ? -0.185 24.560 -5.282 1.00 45.50 98 ARG A O 1
ATOM 753 N N . VAL A 1 99 ? -0.395 22.861 -3.796 1.00 47.28 99 VAL A N 1
ATOM 754 C CA . VAL A 1 99 ? 0.258 23.457 -2.573 1.00 47.28 99 VAL A CA 1
ATOM 755 C C . VAL A 1 99 ? -0.777 24.164 -1.658 1.00 47.28 99 VAL A C 1
ATOM 757 O O . VAL A 1 99 ? -1.669 24.779 -2.231 1.00 47.28 99 VAL A O 1
ATOM 760 N N . PRO A 1 100 ? -0.760 24.141 -0.286 1.00 43.81 100 PRO A N 1
ATOM 761 C CA . PRO A 1 100 ? 0.384 24.020 0.651 1.00 43.81 100 PRO A CA 1
ATOM 762 C C . PRO A 1 100 ? 0.346 22.965 1.793 1.00 43.81 100 PRO A C 1
ATOM 764 O O . PRO A 1 100 ? 1.259 22.955 2.616 1.00 43.81 100 PRO A O 1
ATOM 767 N N . SER A 1 101 ? -0.641 22.069 1.888 1.00 51.66 101 SER A N 1
ATOM 768 C CA . SER A 1 101 ? -0.755 21.051 2.967 1.00 51.66 101 SER A CA 1
ATOM 769 C C . SER A 1 101 ? -1.193 19.672 2.443 1.00 51.66 101 SER A C 1
ATOM 771 O O . SER A 1 101 ? -2.054 19.022 3.027 1.00 51.66 101 SER A O 1
ATOM 773 N N . VAL A 1 102 ? -0.672 19.308 1.275 1.00 52.91 102 VAL A N 1
ATOM 774 C CA . VAL A 1 102 ? -1.220 18.360 0.291 1.00 52.91 102 VAL A CA 1
ATOM 775 C C . VAL A 1 102 ? -0.982 16.889 0.691 1.00 52.91 102 VAL A C 1
ATOM 777 O O . VAL A 1 102 ? 0.160 16.517 0.945 1.00 52.91 102 VAL A O 1
ATOM 780 N N . TYR A 1 103 ? -2.047 16.075 0.742 1.00 59.66 103 TYR A N 1
ATOM 781 C CA . TYR A 1 103 ? -2.055 14.629 1.054 1.00 59.66 103 TYR A CA 1
ATOM 782 C C . TYR A 1 103 ? -3.163 13.906 0.269 1.00 59.66 103 TYR A C 1
ATOM 784 O O . TYR A 1 103 ? -4.165 13.501 0.844 1.00 59.66 103 TYR A O 1
ATOM 792 N N . GLY A 1 104 ? -3.061 13.798 -1.051 1.00 59.91 104 GLY A N 1
ATOM 793 C CA . GLY A 1 104 ? -4.140 13.239 -1.873 1.00 59.91 104 GLY A CA 1
ATOM 794 C C . GLY A 1 104 ? -4.319 11.725 -1.725 1.00 59.91 104 GLY A C 1
ATOM 795 O O . GLY A 1 104 ? -3.345 10.991 -1.547 1.00 59.91 104 GLY A O 1
ATOM 796 N N . LYS A 1 105 ? -5.566 11.254 -1.865 1.00 68.62 105 LYS A N 1
ATOM 797 C CA . LYS A 1 105 ? -5.806 9.891 -2.361 1.00 68.62 105 LYS A CA 1
ATOM 798 C C . LYS A 1 105 ? -5.383 9.782 -3.830 1.00 68.62 105 LYS A C 1
ATOM 800 O O . LYS A 1 105 ? -4.709 8.827 -4.178 1.00 68.62 105 LYS A O 1
ATOM 805 N N . ASP A 1 106 ? -5.736 10.804 -4.611 1.00 73.19 106 ASP A N 1
ATOM 806 C CA . ASP A 1 106 ? -5.644 10.860 -6.073 1.00 73.19 106 ASP A CA 1
ATOM 807 C C . ASP A 1 106 ? -6.180 9.597 -6.775 1.00 73.19 106 ASP A C 1
ATOM 809 O O . ASP A 1 106 ? -7.101 8.975 -6.242 1.00 73.19 106 ASP A O 1
ATOM 813 N N . GLN A 1 107 ? -5.701 9.255 -7.972 1.00 77.31 107 GLN A N 1
ATOM 814 C CA . GLN A 1 107 ? -6.244 8.171 -8.795 1.00 77.31 107 GLN A CA 1
ATOM 815 C C . GLN A 1 107 ? -5.636 6.813 -8.415 1.00 77.31 107 GLN A C 1
ATOM 817 O O . GLN A 1 107 ? -4.781 6.246 -9.100 1.00 77.31 107 GLN A O 1
ATOM 822 N N . GLN A 1 108 ? -6.063 6.294 -7.264 1.00 80.00 108 GLN A N 1
ATOM 823 C CA . GLN A 1 108 ? -5.516 5.071 -6.685 1.00 80.00 108 GLN A CA 1
ATOM 824 C C . GLN A 1 108 ? -5.886 3.845 -7.522 1.00 80.00 108 GLN A C 1
ATOM 826 O O . GLN A 1 108 ? -7.049 3.456 -7.596 1.00 80.00 108 GLN A O 1
ATOM 831 N N . LEU A 1 109 ? -4.872 3.166 -8.066 1.00 86.38 109 LEU A N 1
ATOM 832 C CA . LEU A 1 109 ? -5.001 2.038 -9.003 1.00 86.38 109 LEU A CA 1
ATOM 833 C C . LEU A 1 109 ? -5.400 2.435 -10.432 1.00 86.38 109 LEU A C 1
ATOM 835 O O . LEU A 1 109 ? -5.619 1.537 -11.249 1.00 86.38 109 LEU A O 1
ATOM 839 N N . GLN A 1 110 ? -5.496 3.727 -10.767 1.00 86.56 110 GLN A N 1
ATOM 840 C CA . GLN A 1 110 ? -5.678 4.109 -12.163 1.00 86.56 110 GLN A CA 1
ATOM 841 C C . GLN A 1 110 ? -4.425 3.744 -12.955 1.00 86.56 110 GLN A C 1
ATOM 843 O O . GLN A 1 110 ? -3.307 4.139 -12.634 1.00 86.56 110 GLN A O 1
ATOM 848 N N . ILE A 1 111 ? -4.639 3.000 -14.032 1.00 89.56 111 ILE A N 1
ATOM 849 C CA . ILE A 1 111 ? -3.594 2.652 -14.981 1.00 89.56 111 ILE A CA 1
ATOM 850 C C . ILE A 1 111 ? -3.735 3.583 -16.178 1.00 89.56 111 ILE A C 1
ATOM 852 O O . ILE A 1 111 ? -4.819 3.715 -16.749 1.00 89.56 111 ILE A O 1
ATOM 856 N N . ASN A 1 112 ? -2.633 4.213 -16.574 1.00 90.00 112 ASN A N 1
ATOM 857 C CA . ASN A 1 112 ? -2.569 4.927 -17.837 1.00 90.00 112 ASN A CA 1
ATOM 858 C C . ASN A 1 112 ? -2.575 3.905 -18.985 1.00 90.00 112 ASN A C 1
ATOM 860 O O . ASN A 1 112 ? -1.557 3.280 -19.273 1.00 90.00 112 ASN A O 1
ATOM 864 N N . SER A 1 113 ? -3.736 3.706 -19.610 1.00 93.38 113 SER A N 1
ATOM 865 C CA . SER A 1 113 ? -3.918 2.726 -20.686 1.00 93.38 113 SER A CA 1
ATOM 866 C C . SER A 1 113 ? -3.163 3.073 -21.967 1.00 93.38 113 SER A C 1
ATOM 868 O O . SER A 1 113 ? -2.922 2.173 -22.767 1.00 93.38 113 SER A O 1
ATOM 870 N N . ASP A 1 114 ? -2.798 4.343 -22.165 1.00 92.25 114 ASP A N 1
ATOM 871 C CA . ASP A 1 114 ? -2.019 4.765 -23.333 1.00 92.25 114 ASP A CA 1
ATOM 872 C C . ASP A 1 114 ? -0.564 4.305 -23.200 1.00 92.25 114 ASP A C 1
ATOM 874 O O . ASP A 1 114 ? 0.032 3.839 -24.170 1.00 92.25 114 ASP A O 1
ATOM 878 N N . ASP A 1 115 ? -0.017 4.379 -21.984 1.00 90.44 115 ASP A N 1
ATOM 879 C CA . ASP A 1 115 ? 1.337 3.912 -21.689 1.00 90.44 115 ASP A CA 1
ATOM 880 C C . ASP A 1 115 ? 1.392 2.401 -21.420 1.00 90.44 115 ASP A C 1
ATOM 882 O O . ASP A 1 115 ? 2.380 1.753 -21.756 1.00 90.44 115 ASP A O 1
ATOM 886 N N . PHE A 1 116 ? 0.344 1.825 -20.819 1.00 94.31 116 PHE A N 1
ATOM 887 C CA . PHE A 1 116 ? 0.308 0.420 -20.405 1.00 94.31 116 PHE A CA 1
ATOM 888 C C . PHE A 1 116 ? -1.012 -0.274 -20.788 1.00 94.31 116 PHE A C 1
ATOM 890 O O . PHE A 1 116 ? -1.829 -0.608 -19.918 1.00 94.31 116 PHE A O 1
ATOM 897 N N . PRO A 1 117 ? -1.232 -0.546 -22.086 1.00 95.56 117 PRO A N 1
ATOM 898 C CA . PRO A 1 117 ? -2.485 -1.123 -22.565 1.00 95.56 117 PRO A CA 1
ATOM 899 C C . PRO A 1 117 ? -2.759 -2.512 -21.975 1.00 95.56 117 PRO A C 1
ATOM 901 O O . PRO A 1 117 ? -3.844 -2.729 -21.433 1.00 95.56 117 PRO A O 1
ATOM 904 N N . GLU A 1 118 ? -1.787 -3.433 -21.993 1.00 96.31 118 GLU A N 1
ATOM 905 C CA . GLU A 1 118 ? -1.988 -4.784 -21.440 1.00 96.31 118 GLU A CA 1
ATOM 906 C C . GLU A 1 118 ? -2.212 -4.758 -19.919 1.00 96.31 118 GLU A C 1
ATOM 908 O O . GLU A 1 118 ? -3.093 -5.463 -19.421 1.00 96.31 118 GLU A O 1
ATOM 913 N N . LEU A 1 119 ? -1.512 -3.875 -19.192 1.00 94.94 119 LEU A N 1
ATOM 914 C CA . LEU A 1 119 ? -1.711 -3.687 -17.750 1.00 94.94 119 LEU A CA 1
ATOM 915 C C . LEU A 1 119 ? -3.135 -3.225 -17.444 1.00 94.94 119 LEU A C 1
ATOM 917 O O . LEU A 1 119 ? -3.766 -3.766 -16.541 1.00 94.94 119 LEU A O 1
ATOM 921 N N . SER A 1 120 ? -3.662 -2.267 -18.209 1.00 94.31 120 SER A N 1
ATOM 922 C CA . SER A 1 120 ? -5.019 -1.750 -17.999 1.00 94.31 120 SER A CA 1
ATOM 923 C C . SER A 1 120 ? -6.107 -2.810 -18.209 1.00 94.31 120 SER A C 1
ATOM 925 O O . SER A 1 120 ? -7.157 -2.750 -17.575 1.00 94.31 120 SER A O 1
ATOM 927 N N . GLN A 1 121 ? -5.848 -3.795 -19.074 1.00 96.62 121 GLN A N 1
ATOM 928 C CA . GLN A 1 121 ? -6.806 -4.845 -19.422 1.00 96.62 121 GLN A CA 1
ATOM 929 C C . GLN A 1 121 ? -6.694 -6.071 -18.517 1.00 96.62 121 GLN A C 1
ATOM 931 O O . GLN A 1 121 ? -7.705 -6.663 -18.147 1.00 96.62 121 GLN A O 1
ATOM 936 N N . THR A 1 122 ? -5.467 -6.475 -18.191 1.00 96.75 122 THR A N 1
ATOM 937 C CA . THR A 1 122 ? -5.184 -7.757 -17.527 1.00 96.75 122 THR A CA 1
ATOM 938 C C . THR A 1 122 ? -4.732 -7.595 -16.079 1.00 96.75 122 THR A C 1
ATOM 940 O O . THR A 1 122 ? -4.735 -8.560 -15.319 1.00 96.75 122 THR A O 1
ATOM 943 N N . GLY A 1 123 ? -4.319 -6.388 -15.686 1.00 95.00 123 GLY A N 1
ATOM 944 C CA . GLY A 1 123 ? -3.641 -6.144 -14.419 1.00 95.00 123 GLY A CA 1
ATOM 945 C C . GLY A 1 123 ? -2.187 -6.633 -14.385 1.00 95.00 123 GLY A C 1
ATOM 946 O O . GLY A 1 123 ? -1.581 -6.599 -13.313 1.00 95.00 123 GLY A O 1
ATOM 947 N N . LEU A 1 124 ? -1.612 -7.045 -15.523 1.00 96.56 124 LEU A N 1
ATOM 948 C CA . LEU A 1 124 ? -0.212 -7.455 -15.696 1.00 96.56 124 LEU A CA 1
ATOM 949 C C . LEU A 1 124 ? 0.449 -6.708 -16.864 1.00 96.56 124 LEU A C 1
ATOM 951 O O . LEU A 1 124 ? -0.187 -6.407 -17.869 1.00 96.56 124 LEU A O 1
ATOM 955 N N . HIS A 1 125 ? 1.746 -6.429 -16.760 1.00 96.50 125 HIS A N 1
ATOM 956 C CA . HIS A 1 125 ? 2.504 -5.844 -17.864 1.00 96.50 125 HIS A CA 1
ATOM 957 C C . HIS A 1 125 ? 2.816 -6.872 -18.961 1.00 96.50 125 HIS A C 1
ATOM 959 O O . HIS A 1 125 ? 3.150 -8.025 -18.672 1.00 96.50 125 HIS A O 1
ATOM 965 N N . SER A 1 126 ? 2.845 -6.398 -20.209 1.00 97.19 126 SER A N 1
ATOM 966 C CA . SER A 1 126 ? 3.533 -7.073 -21.309 1.00 97.19 126 SER A CA 1
ATOM 967 C C . SER A 1 126 ? 5.026 -6.789 -21.247 1.00 97.19 126 SER A C 1
ATOM 969 O O . SER A 1 126 ? 5.428 -5.625 -21.292 1.00 97.19 126 SER A O 1
ATOM 971 N N . GLU A 1 127 ? 5.882 -7.811 -21.228 1.00 96.31 127 GLU A N 1
ATOM 972 C CA . GLU A 1 127 ? 7.328 -7.561 -21.311 1.00 96.31 127 GLU A CA 1
ATOM 973 C C . GLU A 1 127 ? 7.719 -6.909 -22.643 1.00 96.31 127 GLU A C 1
ATOM 975 O O . GLU A 1 127 ? 8.577 -6.029 -22.660 1.00 96.31 127 GLU A O 1
ATOM 980 N N . SER A 1 128 ? 7.054 -7.284 -23.742 1.00 97.25 128 SER A N 1
ATOM 981 C CA . SER A 1 128 ? 7.332 -6.709 -25.059 1.00 97.25 128 SER A CA 1
ATOM 982 C C . SER A 1 128 ? 6.853 -5.270 -25.221 1.00 97.25 128 SER A C 1
ATOM 984 O O . SER A 1 128 ? 7.389 -4.565 -26.077 1.00 97.25 128 SER A O 1
ATOM 986 N N . ASP A 1 129 ? 5.851 -4.845 -24.449 1.00 96.00 129 ASP A N 1
ATOM 987 C CA . ASP A 1 129 ? 5.434 -3.439 -24.422 1.00 96.00 129 ASP A CA 1
ATOM 988 C C . ASP A 1 129 ? 6.418 -2.634 -23.575 1.00 96.00 129 ASP A C 1
ATOM 990 O O . ASP A 1 129 ? 6.900 -1.599 -24.027 1.00 96.00 129 ASP A O 1
ATOM 994 N N . LEU A 1 130 ? 6.818 -3.166 -22.411 1.00 96.25 130 LEU A N 1
ATOM 995 C CA . LEU A 1 130 ? 7.842 -2.550 -21.563 1.00 96.25 130 LEU A CA 1
ATOM 996 C C . LEU A 1 130 ? 9.167 -2.327 -22.312 1.00 96.25 130 LEU A C 1
ATOM 998 O O . LEU A 1 130 ? 9.772 -1.270 -22.165 1.00 96.25 130 LEU A O 1
ATOM 1002 N N . ASP A 1 131 ? 9.596 -3.274 -23.153 1.00 97.00 131 ASP A N 1
ATOM 1003 C CA . ASP A 1 131 ? 10.824 -3.145 -23.959 1.00 97.00 131 ASP A CA 1
ATOM 1004 C C . ASP A 1 131 ? 10.775 -2.033 -25.014 1.00 97.00 131 ASP A C 1
ATOM 1006 O O . ASP A 1 131 ? 11.818 -1.550 -25.455 1.00 97.00 131 ASP A O 1
ATOM 1010 N N . LYS A 1 132 ? 9.576 -1.649 -25.456 1.00 96.75 132 LYS A N 1
ATOM 1011 C CA . LYS A 1 132 ? 9.372 -0.594 -26.462 1.00 96.75 132 LYS A CA 1
ATOM 1012 C C . LYS A 1 132 ? 9.030 0.745 -25.832 1.00 96.75 132 LYS A C 1
ATOM 1014 O O . LYS A 1 132 ? 8.919 1.739 -26.550 1.00 96.75 132 LYS A O 1
ATOM 1019 N N . GLN A 1 133 ? 8.818 0.766 -24.523 1.00 96.19 133 GLN A N 1
ATOM 1020 C CA . GLN A 1 133 ? 8.416 1.964 -23.828 1.00 96.19 133 GLN A CA 1
ATOM 1021 C C . GLN A 1 133 ? 9.545 2.995 -23.908 1.00 96.19 133 GLN A C 1
ATOM 1023 O O . GLN A 1 133 ? 10.715 2.670 -23.729 1.00 96.19 133 GLN A O 1
ATOM 1028 N N . GLU A 1 134 ? 9.196 4.253 -24.172 1.00 96.62 134 GLU A N 1
ATOM 1029 C CA . GLU A 1 134 ? 10.145 5.378 -24.135 1.00 96.62 134 GLU A CA 1
ATOM 1030 C C . GLU A 1 134 ? 9.834 6.348 -22.987 1.00 96.62 134 GLU A C 1
ATOM 1032 O O . GLU A 1 134 ? 10.706 7.097 -22.524 1.00 96.62 134 GLU A O 1
ATOM 1037 N N . ARG A 1 135 ? 8.578 6.352 -22.523 1.00 95.50 135 ARG A N 1
ATOM 1038 C CA . ARG A 1 135 ? 8.053 7.283 -21.522 1.00 95.50 135 ARG A CA 1
ATOM 1039 C C . ARG A 1 135 ? 7.091 6.588 -20.566 1.00 95.50 135 ARG A C 1
ATOM 1041 O O . ARG A 1 135 ? 6.442 5.638 -20.960 1.00 95.50 135 ARG A O 1
ATOM 1048 N N . ILE A 1 136 ? 6.952 7.081 -19.345 1.00 92.62 136 ILE A N 1
ATOM 1049 C CA . ILE A 1 136 ? 5.906 6.660 -18.406 1.00 92.62 136 ILE A CA 1
ATOM 1050 C C . ILE A 1 136 ? 5.254 7.925 -17.862 1.00 92.62 136 ILE A C 1
ATOM 1052 O O . ILE A 1 136 ? 5.954 8.822 -17.394 1.00 92.62 136 ILE A O 1
ATOM 1056 N N . ASN A 1 137 ? 3.936 8.025 -17.993 1.00 88.50 137 ASN A N 1
ATOM 1057 C CA . ASN A 1 137 ? 3.111 9.191 -17.680 1.00 88.50 137 ASN A CA 1
ATOM 1058 C C . ASN A 1 137 ? 3.692 10.491 -18.248 1.00 88.50 137 ASN A C 1
ATOM 1060 O O . ASN A 1 137 ? 3.721 11.542 -17.614 1.00 88.50 137 ASN A O 1
ATOM 1064 N N . GLY A 1 138 ? 4.210 10.410 -19.474 1.00 90.69 138 GLY A N 1
ATOM 1065 C CA . GLY A 1 138 ? 4.831 11.543 -20.145 1.00 90.69 138 GLY A CA 1
ATOM 1066 C C . GLY A 1 138 ? 6.267 11.859 -19.713 1.00 90.69 138 GLY A C 1
ATOM 1067 O O . GLY A 1 138 ? 6.852 12.760 -20.314 1.00 90.69 138 GLY A O 1
ATOM 1068 N N . PHE A 1 139 ? 6.899 11.132 -18.789 1.00 91.81 139 PHE A N 1
ATOM 1069 C CA . PHE A 1 139 ? 8.323 11.289 -18.459 1.00 91.81 139 PHE A CA 1
ATOM 1070 C C . PHE A 1 139 ? 9.217 10.287 -19.191 1.00 91.81 139 PHE A C 1
ATOM 1072 O O . PHE A 1 139 ? 8.895 9.107 -19.210 1.00 91.81 139 PHE A O 1
ATOM 1079 N N . PRO A 1 140 ? 10.362 10.709 -19.768 1.00 96.38 140 PRO A N 1
ATOM 1080 C CA . PRO A 1 140 ? 11.307 9.777 -20.380 1.00 96.38 140 PRO A CA 1
ATOM 1081 C C . PRO A 1 140 ? 11.828 8.739 -19.379 1.00 96.38 140 PRO A C 1
ATOM 1083 O O . PRO A 1 140 ? 12.203 9.092 -18.261 1.00 96.38 140 PRO A O 1
ATOM 1086 N N . ILE A 1 141 ? 11.963 7.485 -19.807 1.00 96.12 141 ILE A N 1
ATOM 1087 C CA . ILE A 1 141 ? 12.519 6.393 -18.981 1.00 96.12 141 ILE A CA 1
ATOM 1088 C C . ILE A 1 141 ? 13.899 6.726 -18.416 1.00 96.12 141 ILE A C 1
ATOM 1090 O O . ILE A 1 141 ? 14.191 6.420 -17.260 1.00 96.12 141 ILE A O 1
ATOM 1094 N N . SER A 1 142 ? 14.744 7.393 -19.204 1.00 97.25 142 SER A N 1
ATOM 1095 C CA . SER A 1 142 ? 16.074 7.820 -18.765 1.00 97.25 142 SER A CA 1
ATOM 1096 C C . SER A 1 142 ? 16.015 8.821 -17.610 1.00 97.25 142 SER A C 1
ATOM 1098 O O . SER A 1 142 ? 16.858 8.768 -16.716 1.00 97.25 142 SER A O 1
ATOM 1100 N N . LEU A 1 143 ? 15.004 9.698 -17.591 1.00 95.38 143 LEU A N 1
ATOM 1101 C CA . LEU A 1 143 ? 14.779 10.632 -16.494 1.00 95.38 143 LEU A CA 1
ATOM 1102 C C . LEU A 1 143 ? 14.312 9.889 -15.242 1.00 95.38 143 LEU A C 1
ATOM 1104 O O . LEU A 1 143 ? 14.905 10.097 -14.188 1.00 95.38 143 LEU A O 1
ATOM 1108 N N . ILE A 1 144 ? 13.308 9.014 -15.364 1.00 94.06 144 ILE A N 1
ATOM 1109 C CA . ILE A 1 144 ? 12.769 8.229 -14.238 1.00 94.06 144 ILE A CA 1
ATOM 1110 C C . ILE A 1 144 ? 13.869 7.364 -13.618 1.00 94.06 144 ILE A C 1
ATOM 1112 O O . ILE A 1 144 ? 14.085 7.398 -12.409 1.00 94.06 144 ILE A O 1
ATOM 1116 N N . THR A 1 145 ? 14.639 6.671 -14.458 1.00 94.88 145 THR A N 1
ATOM 1117 C CA . THR A 1 145 ? 15.806 5.884 -14.036 1.00 94.88 145 THR A CA 1
ATOM 1118 C C . THR A 1 145 ? 16.829 6.757 -13.317 1.00 94.88 145 THR A C 1
ATOM 1120 O O . THR A 1 145 ? 17.300 6.413 -12.236 1.00 94.88 145 THR A O 1
ATOM 1123 N N . TYR A 1 146 ? 17.159 7.926 -13.875 1.00 95.06 146 TYR A N 1
ATOM 1124 C CA . TYR A 1 146 ? 18.120 8.835 -13.259 1.00 95.06 146 TYR A CA 1
ATOM 1125 C C . TYR A 1 146 ? 17.658 9.336 -11.886 1.00 95.06 146 TYR A C 1
ATOM 1127 O O . TYR A 1 146 ? 18.448 9.310 -10.947 1.00 95.06 146 TYR A O 1
ATOM 1135 N N . ILE A 1 147 ? 16.412 9.798 -11.741 1.00 91.50 147 ILE A N 1
ATOM 1136 C CA . ILE A 1 147 ? 15.914 10.335 -10.461 1.00 91.50 147 ILE A CA 1
ATOM 1137 C C . ILE A 1 147 ? 15.620 9.235 -9.436 1.00 91.50 147 ILE A C 1
ATOM 1139 O O . ILE A 1 147 ? 15.689 9.495 -8.233 1.00 91.50 147 ILE A O 1
ATOM 1143 N N . GLY A 1 148 ? 15.345 8.019 -9.911 1.00 89.19 148 GLY A N 1
ATOM 1144 C CA . GLY A 1 148 ? 15.077 6.836 -9.106 1.00 89.19 148 GLY A CA 1
ATOM 1145 C C . GLY A 1 148 ? 16.321 6.164 -8.523 1.00 89.19 148 GLY A C 1
ATOM 1146 O O . GLY A 1 148 ? 16.180 5.242 -7.732 1.00 89.19 148 GLY A O 1
ATOM 1147 N N . ARG A 1 149 ? 17.545 6.591 -8.839 1.00 90.56 149 ARG A N 1
ATOM 1148 C CA . ARG A 1 149 ? 18.756 6.006 -8.232 1.00 90.56 149 ARG A CA 1
ATOM 1149 C C . ARG A 1 149 ? 19.078 6.568 -6.837 1.00 90.56 149 ARG A C 1
ATOM 1151 O O . ARG A 1 149 ? 18.602 7.654 -6.484 1.00 90.56 149 ARG A O 1
ATOM 1158 N N . PRO A 1 150 ? 19.883 5.862 -6.023 1.00 89.06 150 PRO A N 1
ATOM 1159 C CA . PRO A 1 150 ? 20.339 6.348 -4.724 1.00 89.06 150 PRO A CA 1
ATOM 1160 C C . PRO A 1 150 ? 21.054 7.701 -4.804 1.00 89.06 150 PRO A C 1
ATOM 1162 O O . PRO A 1 150 ? 21.735 8.026 -5.776 1.00 89.06 150 PRO A O 1
ATOM 1165 N N . GLY A 1 151 ? 20.872 8.528 -3.772 1.00 87.06 151 GLY A N 1
ATOM 1166 C CA . GLY A 1 151 ? 21.463 9.868 -3.692 1.00 87.06 151 GLY A CA 1
ATOM 1167 C C . GLY A 1 151 ? 20.907 10.895 -4.688 1.00 87.06 151 GLY A C 1
ATOM 1168 O O . GLY A 1 151 ? 21.471 11.984 -4.806 1.00 87.06 151 GLY A O 1
ATOM 1169 N N . ARG A 1 152 ? 19.825 10.574 -5.410 1.00 89.69 152 ARG A N 1
ATOM 1170 C CA . ARG A 1 152 ? 19.178 11.467 -6.384 1.00 89.69 152 ARG A CA 1
ATOM 1171 C C . ARG A 1 152 ? 18.000 12.174 -5.730 1.00 89.69 152 ARG A C 1
ATOM 1173 O O . ARG A 1 152 ? 18.205 13.032 -4.876 1.00 89.69 152 ARG A O 1
ATOM 1180 N N . PHE A 1 153 ? 16.769 11.828 -6.104 1.00 82.44 153 PHE A N 1
ATOM 1181 C CA . PHE A 1 153 ? 15.589 12.398 -5.452 1.00 82.44 153 PHE A CA 1
ATOM 1182 C C . PHE A 1 153 ? 15.325 11.720 -4.104 1.00 82.44 153 PHE A C 1
ATOM 1184 O O . PHE A 1 153 ? 14.830 12.376 -3.189 1.00 82.44 153 PHE A O 1
ATOM 1191 N N . SER A 1 154 ? 15.761 10.464 -3.940 1.00 75.75 154 SER A N 1
ATOM 1192 C CA . SER A 1 154 ? 15.764 9.727 -2.674 1.00 75.75 154 SER A CA 1
ATOM 1193 C C . SER A 1 154 ? 17.178 9.425 -2.180 1.00 75.75 154 SER A C 1
ATOM 1195 O O . SER A 1 154 ? 18.062 9.102 -2.969 1.00 75.75 154 SER A O 1
ATOM 1197 N N . GLY A 1 155 ? 17.390 9.492 -0.859 1.00 79.81 155 GLY A N 1
ATOM 1198 C CA . GLY A 1 155 ? 18.669 9.114 -0.246 1.00 79.81 155 GLY A CA 1
ATOM 1199 C C . GLY A 1 155 ? 18.991 7.637 -0.480 1.00 79.81 155 GLY A C 1
ATOM 1200 O O . GLY A 1 155 ? 20.082 7.320 -0.938 1.00 79.81 155 GLY A O 1
ATOM 1201 N N . ALA A 1 156 ? 18.009 6.760 -0.255 1.00 79.38 156 ALA A N 1
ATOM 1202 C CA . ALA A 1 156 ? 18.122 5.325 -0.517 1.00 79.38 156 ALA A CA 1
ATOM 1203 C C . ALA A 1 156 ? 17.887 4.951 -1.993 1.00 79.38 156 ALA A C 1
ATOM 1205 O O . ALA A 1 156 ? 18.128 3.814 -2.381 1.00 79.38 156 ALA A O 1
ATOM 1206 N N . GLY A 1 157 ? 17.381 5.881 -2.810 1.00 81.62 157 GLY A N 1
ATOM 1207 C CA . GLY A 1 157 ? 16.918 5.585 -4.166 1.00 81.62 157 GLY A CA 1
ATOM 1208 C C . GLY A 1 157 ? 15.603 4.804 -4.181 1.00 81.62 157 GLY A C 1
ATOM 1209 O O . GLY A 1 157 ? 15.074 4.412 -3.141 1.00 81.62 157 GLY A O 1
ATOM 1210 N N . PHE A 1 158 ? 15.081 4.589 -5.377 1.00 79.06 158 PHE A N 1
ATOM 1211 C CA . PHE A 1 158 ? 13.938 3.754 -5.742 1.00 79.06 158 PHE A CA 1
ATOM 1212 C C . PHE A 1 158 ? 14.387 2.405 -6.326 1.00 79.06 158 PHE A C 1
ATOM 1214 O O . PHE A 1 158 ? 13.840 1.377 -5.963 1.00 79.06 158 PHE A O 1
ATOM 1221 N N . MET A 1 159 ? 15.455 2.398 -7.116 1.00 88.19 159 MET A N 1
ATOM 1222 C CA . MET A 1 159 ? 16.100 1.202 -7.676 1.00 88.19 159 MET A CA 1
ATOM 1223 C C . MET A 1 159 ? 17.575 1.147 -7.252 1.00 88.19 159 MET A C 1
ATOM 1225 O O . MET A 1 159 ? 18.070 2.121 -6.670 1.00 88.19 159 MET A O 1
ATOM 1229 N N . ALA A 1 160 ? 18.266 0.036 -7.500 1.00 89.25 160 ALA A N 1
ATOM 1230 C CA . ALA A 1 160 ? 19.716 -0.059 -7.325 1.00 89.25 160 ALA A CA 1
ATOM 1231 C C . ALA A 1 160 ? 20.476 0.765 -8.387 1.00 89.25 160 ALA A C 1
ATOM 1233 O O . ALA A 1 160 ? 19.914 1.209 -9.388 1.00 89.25 160 ALA A O 1
ATOM 1234 N N . ASP A 1 161 ? 21.772 1.008 -8.165 1.00 91.00 161 ASP A N 1
ATOM 1235 C CA . ASP A 1 161 ? 22.594 1.806 -9.091 1.00 91.00 161 ASP A CA 1
ATOM 1236 C C . ASP A 1 161 ? 22.776 1.139 -10.467 1.00 91.00 161 ASP A C 1
ATOM 1238 O O . ASP A 1 161 ? 22.960 1.834 -11.472 1.00 91.00 161 ASP A O 1
ATOM 1242 N N . ASP A 1 162 ? 22.725 -0.191 -10.507 1.00 93.31 162 ASP A N 1
ATOM 1243 C CA . ASP A 1 162 ? 22.867 -1.035 -11.694 1.00 93.31 162 ASP A CA 1
ATOM 1244 C C . ASP A 1 162 ? 21.528 -1.431 -12.338 1.00 93.31 162 ASP A C 1
ATOM 1246 O O . ASP A 1 162 ? 21.527 -2.092 -13.375 1.00 93.31 162 ASP A O 1
ATOM 1250 N N . GLU A 1 163 ? 20.404 -0.970 -11.787 1.00 93.00 163 GLU A N 1
ATOM 1251 C CA . GLU A 1 163 ? 19.068 -1.171 -12.347 1.00 93.00 163 GLU A CA 1
ATOM 1252 C C . GLU A 1 163 ? 18.616 0.017 -13.218 1.00 93.00 163 GLU A C 1
ATOM 1254 O O . GLU A 1 163 ? 19.114 1.156 -13.125 1.00 93.00 163 GLU A O 1
ATOM 1259 N N . ASP A 1 164 ? 17.636 -0.263 -14.077 1.00 95.25 164 ASP A N 1
ATOM 1260 C CA . ASP A 1 164 ? 16.799 0.732 -14.736 1.00 95.25 164 ASP A CA 1
ATOM 1261 C C . ASP A 1 164 ? 15.316 0.492 -14.419 1.00 95.25 164 ASP A C 1
ATOM 1263 O O . ASP A 1 164 ? 14.919 -0.564 -13.920 1.00 95.25 164 ASP A O 1
ATOM 1267 N N . ILE A 1 165 ? 14.470 1.492 -14.674 1.00 94.00 165 ILE A N 1
ATOM 1268 C CA . ILE A 1 165 ? 13.054 1.377 -14.309 1.00 94.00 165 ILE A CA 1
ATOM 1269 C C . ILE A 1 165 ? 12.341 0.235 -15.052 1.00 94.00 165 ILE A C 1
ATOM 1271 O O . ILE A 1 165 ? 11.448 -0.388 -14.484 1.00 94.00 165 ILE A O 1
ATOM 1275 N N . ILE A 1 166 ? 12.735 -0.087 -16.287 1.00 96.25 166 ILE A N 1
ATOM 1276 C CA . ILE A 1 166 ? 12.116 -1.172 -17.056 1.00 96.25 166 ILE A CA 1
ATOM 1277 C C . ILE A 1 166 ? 12.494 -2.529 -16.466 1.00 96.25 166 ILE A C 1
ATOM 1279 O O . ILE A 1 166 ? 11.620 -3.389 -16.327 1.00 96.25 166 ILE A O 1
ATOM 1283 N N . SER A 1 167 ? 13.752 -2.723 -16.054 1.00 94.75 167 SER A N 1
ATOM 1284 C CA . SER A 1 167 ? 14.165 -3.955 -15.375 1.00 94.75 167 SER A CA 1
ATOM 1285 C C . SER A 1 167 ? 13.412 -4.163 -14.058 1.00 94.75 167 SER A C 1
ATOM 1287 O O . SER A 1 167 ? 12.991 -5.286 -13.778 1.00 94.75 167 SER A O 1
ATOM 1289 N N . VAL A 1 168 ? 13.174 -3.088 -13.294 1.00 90.81 168 VAL A N 1
ATOM 1290 C CA . VAL A 1 168 ? 12.372 -3.136 -12.056 1.00 90.81 168 VAL A CA 1
ATOM 1291 C C . VAL A 1 168 ? 10.929 -3.546 -12.355 1.00 90.81 168 VAL A C 1
ATOM 1293 O O . VAL A 1 168 ? 10.452 -4.532 -11.798 1.00 90.81 168 VAL A O 1
ATOM 1296 N N . LEU A 1 169 ? 10.259 -2.877 -13.303 1.00 93.12 169 LEU A N 1
ATOM 1297 C CA . LEU A 1 169 ? 8.870 -3.196 -13.666 1.00 93.12 169 LEU A CA 1
ATOM 1298 C C . LEU A 1 169 ? 8.708 -4.641 -14.163 1.00 93.12 169 LEU A C 1
ATOM 1300 O O . LEU A 1 169 ? 7.713 -5.301 -13.856 1.00 93.12 169 LEU A O 1
ATOM 1304 N N . LYS A 1 170 ? 9.690 -5.171 -14.903 1.00 94.69 170 LYS A N 1
ATOM 1305 C CA . LYS A 1 170 ? 9.711 -6.583 -15.316 1.00 94.69 170 LYS A CA 1
ATOM 1306 C C . LYS A 1 170 ? 9.886 -7.534 -14.134 1.00 94.69 170 LYS A C 1
ATOM 1308 O O . LYS A 1 170 ? 9.228 -8.577 -14.094 1.00 94.69 170 LYS A O 1
ATOM 1313 N N . GLY A 1 171 ? 10.760 -7.195 -13.188 1.00 88.75 171 GLY A N 1
ATOM 1314 C CA . GLY A 1 171 ? 10.937 -7.945 -11.944 1.00 88.75 171 GLY A CA 1
ATOM 1315 C C . GLY A 1 171 ? 9.634 -8.032 -11.150 1.00 88.75 171 GLY A C 1
ATOM 1316 O O . GLY A 1 171 ? 9.172 -9.136 -10.846 1.00 88.75 171 GLY A O 1
ATOM 1317 N N . ASP A 1 172 ? 8.993 -6.886 -10.923 1.00 88.00 172 ASP A N 1
ATOM 1318 C CA . ASP A 1 172 ? 7.715 -6.784 -10.212 1.00 88.00 172 ASP A CA 1
ATOM 1319 C C . ASP A 1 172 ? 6.602 -7.554 -10.931 1.00 88.00 172 ASP A C 1
ATOM 1321 O O . ASP A 1 172 ? 5.842 -8.295 -10.309 1.00 88.00 172 ASP A O 1
ATOM 1325 N N . ASN A 1 173 ? 6.523 -7.455 -12.260 1.00 93.75 173 ASN A N 1
ATOM 1326 C CA . ASN A 1 173 ? 5.529 -8.189 -13.038 1.00 93.75 173 ASN A CA 1
ATOM 1327 C C . ASN A 1 173 ? 5.691 -9.710 -12.916 1.00 93.75 173 ASN A C 1
ATOM 1329 O O . ASN A 1 173 ? 4.709 -10.438 -12.752 1.00 93.75 173 ASN A O 1
ATOM 1333 N N . ASN A 1 174 ? 6.933 -10.194 -12.968 1.00 90.44 174 ASN A N 1
ATOM 1334 C CA . ASN A 1 174 ? 7.233 -11.612 -12.806 1.00 90.44 174 ASN A CA 1
ATOM 1335 C C . ASN A 1 174 ? 6.874 -12.111 -11.409 1.00 90.44 174 ASN A C 1
ATOM 1337 O O . ASN A 1 174 ? 6.299 -13.194 -11.278 1.00 90.44 174 ASN A O 1
ATOM 1341 N N . LEU A 1 175 ? 7.156 -11.313 -10.380 1.00 83.75 175 LEU A N 1
ATOM 1342 C CA . LEU A 1 175 ? 6.715 -11.601 -9.025 1.00 83.75 175 LEU A CA 1
ATOM 1343 C C . LEU A 1 175 ? 5.191 -11.717 -8.962 1.00 83.75 175 LEU A C 1
ATOM 1345 O O . LEU A 1 175 ? 4.677 -12.768 -8.592 1.00 83.75 175 LEU A O 1
ATOM 1349 N N . VAL A 1 176 ? 4.473 -10.654 -9.325 1.00 85.75 176 VAL A N 1
ATOM 1350 C CA . VAL A 1 176 ? 3.007 -10.577 -9.237 1.00 85.75 176 VAL A CA 1
ATOM 1351 C C . VAL A 1 176 ? 2.359 -11.778 -9.934 1.00 85.75 176 VAL A C 1
ATOM 1353 O O . VAL A 1 176 ? 1.481 -12.431 -9.367 1.00 85.75 176 VAL A O 1
ATOM 1356 N N . LYS A 1 177 ? 2.878 -12.153 -11.108 1.00 89.88 177 LYS A N 1
ATOM 1357 C CA . LYS A 1 177 ? 2.450 -13.340 -11.854 1.00 89.88 177 LYS A CA 1
ATOM 1358 C C . LYS A 1 177 ? 2.732 -14.653 -11.119 1.00 89.88 177 LYS A C 1
ATOM 1360 O O . LYS A 1 177 ? 1.857 -15.512 -11.064 1.00 89.88 177 LYS A O 1
ATOM 1365 N N . GLN A 1 178 ? 3.921 -14.834 -10.537 1.00 86.62 178 GLN A N 1
ATOM 1366 C CA . GLN A 1 178 ? 4.241 -16.022 -9.724 1.00 86.62 178 GLN A CA 1
ATOM 1367 C C . GLN A 1 178 ? 3.346 -16.137 -8.489 1.00 86.62 178 GLN A C 1
ATOM 1369 O O . GLN A 1 178 ? 3.083 -17.239 -8.004 1.00 86.62 178 GLN A O 1
ATOM 1374 N N . MET A 1 179 ? 2.869 -15.000 -7.989 1.00 80.81 179 MET A N 1
ATOM 1375 C CA . MET A 1 179 ? 1.925 -14.942 -6.888 1.00 80.81 179 MET A CA 1
ATOM 1376 C C . MET A 1 179 ? 0.483 -15.175 -7.320 1.00 80.81 179 MET A C 1
ATOM 1378 O O . MET A 1 179 ? -0.356 -15.247 -6.431 1.00 80.81 179 MET A O 1
ATOM 1382 N N . ASP A 1 180 ? 0.184 -15.347 -8.611 1.00 90.50 180 ASP A N 1
ATOM 1383 C CA . ASP A 1 180 ? -1.186 -15.442 -9.138 1.00 90.50 180 ASP A CA 1
ATOM 1384 C C . ASP A 1 180 ? -2.048 -14.253 -8.675 1.00 90.50 180 ASP A C 1
ATOM 1386 O O . ASP A 1 180 ? -3.147 -14.399 -8.142 1.00 90.50 180 ASP A O 1
ATOM 1390 N N . LEU A 1 181 ? -1.463 -13.060 -8.783 1.00 89.75 181 LEU A N 1
ATOM 1391 C CA . LEU A 1 181 ? -2.085 -11.777 -8.486 1.00 89.75 181 LEU A CA 1
ATOM 1392 C C . LEU A 1 181 ? -1.989 -10.870 -9.717 1.00 89.75 181 LEU A C 1
ATOM 1394 O O . LEU A 1 181 ? -1.332 -11.187 -10.706 1.00 89.75 181 LEU A O 1
ATOM 1398 N N . THR A 1 182 ? -2.622 -9.709 -9.621 1.00 93.19 182 THR A N 1
ATOM 1399 C CA . THR A 1 182 ? -2.443 -8.562 -10.517 1.00 93.19 182 THR A CA 1
ATOM 1400 C C . THR A 1 182 ? -1.803 -7.401 -9.758 1.00 93.19 182 THR A C 1
ATOM 1402 O O . THR A 1 182 ? -1.867 -7.353 -8.524 1.00 93.19 182 THR A O 1
ATOM 1405 N N . HIS A 1 183 ? -1.219 -6.433 -10.470 1.00 90.31 183 HIS A N 1
ATOM 1406 C CA . HIS A 1 183 ? -0.646 -5.235 -9.844 1.00 90.31 183 HIS A CA 1
ATOM 1407 C C . HIS A 1 183 ? -1.681 -4.475 -9.006 1.00 90.31 183 HIS A C 1
ATOM 1409 O O . HIS A 1 183 ? -1.379 -4.174 -7.850 1.00 90.31 183 HIS A O 1
ATOM 1415 N N . PRO A 1 184 ? -2.929 -4.248 -9.476 1.00 90.19 184 PRO A N 1
ATOM 1416 C CA . PRO A 1 184 ? -3.930 -3.597 -8.642 1.00 90.19 184 PRO A CA 1
ATOM 1417 C C . PRO A 1 184 ? -4.275 -4.372 -7.366 1.00 90.19 184 PRO A C 1
ATOM 1419 O O . PRO A 1 184 ? -4.418 -3.775 -6.301 1.00 90.19 184 PRO A O 1
ATOM 1422 N N . GLN A 1 185 ? -4.372 -5.704 -7.440 1.00 89.12 185 GLN A N 1
ATOM 1423 C CA . GLN A 1 185 ? -4.588 -6.531 -6.248 1.00 89.12 185 GLN A CA 1
ATOM 1424 C C . GLN A 1 185 ? -3.411 -6.421 -5.275 1.00 89.12 185 GLN A C 1
ATOM 1426 O O . GLN A 1 185 ? -3.637 -6.313 -4.070 1.00 89.12 185 GLN A O 1
ATOM 1431 N N . MET A 1 186 ? -2.176 -6.404 -5.786 1.00 86.25 186 MET A N 1
ATOM 1432 C CA . MET A 1 186 ? -0.971 -6.252 -4.972 1.00 86.25 186 MET A CA 1
ATOM 1433 C C . MET A 1 186 ? -0.885 -4.877 -4.292 1.00 86.25 186 MET A C 1
ATOM 1435 O O . MET A 1 186 ? -0.524 -4.789 -3.119 1.00 86.25 186 MET A O 1
ATOM 1439 N N . ALA A 1 187 ? -1.266 -3.812 -4.999 1.00 86.94 187 ALA A N 1
ATOM 1440 C CA . ALA A 1 187 ? -1.220 -2.439 -4.504 1.00 86.94 187 ALA A CA 1
ATOM 1441 C C . ALA A 1 187 ? -2.417 -2.055 -3.614 1.00 86.94 187 ALA A C 1
ATOM 1443 O O . ALA A 1 187 ? -2.376 -1.060 -2.896 1.00 86.94 187 ALA A O 1
ATOM 1444 N N . LYS A 1 188 ? -3.510 -2.817 -3.607 1.00 89.94 188 LYS A N 1
ATOM 1445 C CA . LYS A 1 188 ? -4.712 -2.444 -2.846 1.00 89.94 188 LYS A CA 1
ATOM 1446 C C . LYS A 1 188 ? -4.510 -2.351 -1.317 1.00 89.94 188 LYS A C 1
ATOM 1448 O O . LYS A 1 188 ? -4.921 -1.344 -0.735 1.00 89.94 188 LYS A O 1
ATOM 1453 N N . PRO A 1 189 ? -3.857 -3.311 -0.627 1.00 90.12 189 PRO A N 1
ATOM 1454 C CA . PRO A 1 189 ? -3.623 -3.216 0.820 1.00 90.12 189 PRO A CA 1
ATOM 1455 C C . PRO A 1 189 ? -2.816 -1.986 1.215 1.00 90.12 189 PRO A C 1
ATOM 1457 O O . PRO A 1 189 ? -3.066 -1.374 2.249 1.00 90.12 189 PRO A O 1
ATOM 1460 N N . LEU A 1 190 ? -1.877 -1.606 0.362 1.00 86.44 190 LEU A N 1
ATOM 1461 C CA . LEU A 1 190 ? -1.068 -0.410 0.505 1.00 86.44 190 LEU A CA 1
ATOM 1462 C C . LEU A 1 190 ? -1.898 0.859 0.526 1.00 86.44 190 LEU A C 1
ATOM 1464 O O . LEU A 1 190 ? -1.764 1.669 1.444 1.00 86.44 190 LEU A O 1
ATOM 1468 N N . PHE A 1 191 ? -2.800 0.993 -0.444 1.00 87.94 191 PHE A N 1
ATOM 1469 C CA . PHE A 1 191 ? -3.739 2.103 -0.471 1.00 87.94 191 PHE A CA 1
ATOM 1470 C C . PHE A 1 191 ? -4.668 2.088 0.740 1.00 87.94 191 PHE A C 1
ATOM 1472 O O . PHE A 1 191 ? -4.943 3.151 1.285 1.00 87.94 191 PHE A O 1
ATOM 1479 N N . HIS A 1 192 ? -5.071 0.920 1.256 1.00 91.88 192 HIS A N 1
ATOM 1480 C CA . HIS A 1 192 ? -5.850 0.875 2.499 1.00 91.88 192 HIS A CA 1
ATOM 1481 C C . HIS A 1 192 ? -5.078 1.463 3.691 1.00 91.88 192 HIS A C 1
ATOM 1483 O O . HIS A 1 192 ? -5.632 2.219 4.497 1.00 91.88 192 HIS A O 1
ATOM 1489 N N . MET A 1 193 ? -3.790 1.135 3.814 1.00 90.25 193 MET A N 1
ATOM 1490 C CA . MET A 1 193 ? -2.942 1.668 4.884 1.00 90.25 193 MET A CA 1
ATOM 1491 C C . MET A 1 193 ? -2.687 3.165 4.706 1.00 90.25 193 MET A C 1
ATOM 1493 O O . MET A 1 193 ? -2.799 3.921 5.672 1.00 90.25 193 MET A O 1
ATOM 1497 N N . TRP A 1 194 ? -2.419 3.608 3.475 1.00 87.25 194 TRP A N 1
ATOM 1498 C CA . TRP A 1 194 ? -2.296 5.026 3.140 1.00 87.25 194 TRP A CA 1
ATOM 1499 C C . TRP A 1 194 ? -3.571 5.800 3.491 1.00 87.25 194 TRP A C 1
ATOM 1501 O O . TRP A 1 194 ? -3.523 6.777 4.235 1.00 87.25 194 TRP A O 1
ATOM 1511 N N . ASN A 1 195 ? -4.729 5.303 3.059 1.00 89.06 195 ASN A N 1
ATOM 1512 C CA . ASN A 1 195 ? -6.028 5.912 3.335 1.00 89.06 195 ASN A CA 1
ATOM 1513 C C . ASN A 1 195 ? -6.326 5.968 4.839 1.00 89.06 195 ASN A C 1
ATOM 1515 O O . ASN A 1 195 ? -6.943 6.924 5.303 1.00 89.06 195 ASN A O 1
ATOM 1519 N N . SER A 1 196 ? -5.818 5.014 5.625 1.00 91.38 196 SER A N 1
ATOM 1520 C CA . SER A 1 196 ? -5.920 5.063 7.088 1.00 91.38 196 SER A CA 1
ATOM 1521 C C . SER A 1 196 ? -5.111 6.208 7.705 1.00 91.38 196 SER A C 1
ATOM 1523 O O . SER A 1 196 ? -5.591 6.858 8.635 1.00 91.38 196 SER A O 1
ATOM 1525 N N . ILE A 1 197 ? -3.913 6.499 7.179 1.00 88.19 197 ILE A N 1
ATOM 1526 C CA . ILE A 1 197 ? -3.141 7.689 7.580 1.00 88.19 197 ILE A CA 1
ATOM 1527 C C . ILE A 1 197 ? -3.952 8.943 7.263 1.00 88.19 197 ILE A C 1
ATOM 1529 O O . ILE A 1 197 ? -4.117 9.795 8.135 1.00 88.19 197 ILE A O 1
ATOM 1533 N N . LEU A 1 198 ? -4.488 9.043 6.042 1.00 85.25 198 LEU A N 1
ATOM 1534 C CA . LEU A 1 198 ? -5.276 10.203 5.621 1.00 85.25 198 LEU A CA 1
ATOM 1535 C C . LEU A 1 198 ? -6.467 10.452 6.556 1.00 85.25 198 LEU A C 1
ATOM 1537 O O . LEU A 1 198 ? -6.678 11.588 6.974 1.00 85.25 198 LEU A O 1
ATOM 1541 N N . GLN A 1 199 ? -7.168 9.395 6.974 1.00 87.75 199 GLN A N 1
ATOM 1542 C CA . GLN A 1 199 ? -8.251 9.479 7.959 1.00 87.75 199 GLN A CA 1
ATOM 1543 C C . GLN A 1 199 ? -7.775 10.014 9.321 1.00 87.75 199 GLN A C 1
ATOM 1545 O O . GLN A 1 199 ? -8.381 10.924 9.894 1.00 87.75 199 GLN A O 1
ATOM 1550 N N . GLU A 1 200 ? -6.657 9.516 9.859 1.00 88.88 200 GLU A N 1
ATOM 1551 C CA . GLU A 1 200 ? -6.103 10.050 11.112 1.00 88.88 200 GLU A CA 1
ATOM 1552 C C . GLU A 1 200 ? -5.721 11.536 11.005 1.00 88.88 200 GLU A C 1
ATOM 1554 O O . GLU A 1 200 ? -5.844 12.287 11.982 1.00 88.88 200 GLU A O 1
ATOM 1559 N N . MET A 1 201 ? -5.265 11.972 9.831 1.00 84.69 201 MET A N 1
ATOM 1560 C CA . MET A 1 201 ? -4.914 13.365 9.563 1.00 84.69 201 MET A CA 1
ATOM 1561 C C . MET A 1 201 ? -6.140 14.266 9.443 1.00 84.69 201 MET A C 1
ATOM 1563 O O . MET A 1 201 ? -6.168 15.326 10.073 1.00 84.69 201 MET A O 1
ATOM 1567 N N . GLU A 1 202 ? -7.155 13.834 8.694 1.00 83.44 202 GLU A N 1
ATOM 1568 C CA . GLU A 1 202 ? -8.438 14.525 8.533 1.00 83.44 202 GLU A CA 1
ATOM 1569 C C . GLU A 1 202 ? -9.060 14.854 9.893 1.00 83.44 202 GLU A C 1
ATOM 1571 O O . GLU A 1 202 ? -9.442 15.992 10.182 1.00 83.44 202 GLU A O 1
ATOM 1576 N N . HIS A 1 203 ? -9.047 13.869 10.788 1.00 85.19 203 HIS A N 1
ATOM 1577 C CA . HIS A 1 203 ? -9.585 13.997 12.136 1.00 85.19 203 HIS A CA 1
ATOM 1578 C C . HIS A 1 203 ? -8.609 14.618 13.147 1.00 85.19 203 HIS A C 1
ATOM 1580 O O . HIS A 1 203 ? -8.905 14.636 14.345 1.00 85.19 203 HIS A O 1
ATOM 1586 N N . LYS A 1 204 ? -7.456 15.141 12.698 1.00 85.75 204 LYS A N 1
ATOM 1587 C CA . LYS A 1 204 ? -6.412 15.770 13.536 1.00 85.75 204 LYS A CA 1
ATOM 1588 C C . LYS A 1 204 ? -5.939 14.879 14.693 1.00 85.75 204 LYS A C 1
ATOM 1590 O O . LYS A 1 204 ? -5.509 15.379 15.733 1.00 85.75 204 LYS A O 1
ATOM 1595 N N . LYS A 1 205 ? -6.029 13.559 14.524 1.00 81.75 205 LYS A N 1
ATOM 1596 C CA . LYS A 1 205 ? -5.548 12.557 15.485 1.00 81.75 205 LYS A CA 1
ATOM 1597 C C . LYS A 1 205 ? -4.102 12.148 15.216 1.00 81.75 205 LYS A C 1
ATOM 1599 O O . LYS A 1 205 ? -3.463 11.566 16.090 1.00 81.75 205 LYS A O 1
ATOM 1604 N N . TRP A 1 206 ? -3.574 12.489 14.043 1.00 78.81 206 TRP A N 1
ATOM 1605 C CA . TRP A 1 206 ? -2.189 12.217 13.691 1.00 78.81 206 TRP A CA 1
ATOM 1606 C C . TRP A 1 206 ? -1.201 13.070 14.501 1.00 78.81 206 TRP A C 1
ATOM 1608 O O . TRP A 1 206 ? -1.188 14.300 14.412 1.00 78.81 206 TRP A O 1
ATOM 1618 N N . GLY A 1 207 ? -0.341 12.402 15.273 1.00 78.88 207 GLY A N 1
ATOM 1619 C CA . GLY A 1 207 ? 0.756 13.024 16.013 1.00 78.88 207 GLY A CA 1
ATOM 1620 C C . GLY A 1 207 ? 2.099 12.904 15.287 1.00 78.88 207 GLY A C 1
ATOM 1621 O O . GLY A 1 207 ? 2.199 12.990 14.069 1.00 78.88 207 GLY A O 1
ATOM 1622 N N . ARG A 1 208 ? 3.180 12.678 16.042 1.00 72.50 208 ARG A N 1
ATOM 1623 C CA . ARG A 1 208 ? 4.465 12.252 15.453 1.00 72.50 208 ARG A CA 1
ATOM 1624 C C . ARG A 1 208 ? 4.400 10.817 14.910 1.00 72.50 208 ARG A C 1
ATOM 1626 O O . ARG A 1 208 ? 5.103 10.496 13.959 1.00 72.50 208 ARG A O 1
ATOM 1633 N N . PHE A 1 209 ? 3.554 9.999 15.530 1.00 77.06 209 PHE A N 1
ATOM 1634 C CA . PHE A 1 209 ? 3.307 8.601 15.204 1.00 77.06 209 PHE A CA 1
ATOM 1635 C C . PHE A 1 209 ? 1.800 8.380 15.064 1.00 77.06 209 PHE A C 1
ATOM 1637 O O . PHE A 1 209 ? 1.024 9.064 15.741 1.00 77.06 209 PHE A O 1
ATOM 1644 N N . SER A 1 210 ? 1.417 7.390 14.259 1.00 81.44 210 SER A N 1
ATOM 1645 C CA . SER A 1 210 ? 0.045 6.878 14.210 1.00 81.44 210 SER A CA 1
ATOM 1646 C C . SER A 1 210 ? -0.452 6.443 15.599 1.00 81.44 210 SER A C 1
ATOM 1648 O O . SER A 1 210 ? 0.315 5.905 16.415 1.00 81.44 210 SER A O 1
ATOM 1650 N N . THR A 1 211 ? -1.740 6.666 15.880 1.00 89.81 211 THR A N 1
ATOM 1651 C CA . THR A 1 211 ? -2.405 6.121 17.079 1.00 89.81 211 THR A CA 1
ATOM 1652 C C . THR A 1 211 ? -2.762 4.644 16.922 1.00 89.81 211 THR A C 1
ATOM 1654 O O . THR A 1 211 ? -3.033 3.964 17.917 1.00 89.81 211 THR A O 1
ATOM 1657 N N . ILE A 1 212 ? -2.713 4.140 15.690 1.00 93.81 212 ILE A N 1
ATOM 1658 C CA . ILE A 1 212 ? -2.927 2.745 15.332 1.00 93.81 212 ILE A CA 1
ATOM 1659 C C . ILE A 1 212 ? -1.674 1.944 15.699 1.00 93.81 212 ILE A C 1
ATOM 1661 O O . ILE A 1 212 ? -0.541 2.381 15.495 1.00 93.81 212 ILE A O 1
ATOM 1665 N N . GLN A 1 213 ? -1.882 0.775 16.301 1.00 94.00 213 GLN A N 1
ATOM 1666 C CA . GLN A 1 213 ? -0.819 -0.165 16.650 1.00 94.00 213 GLN A CA 1
ATOM 1667 C C . GLN A 1 213 ? -0.700 -1.282 15.608 1.00 94.00 213 GLN A C 1
ATOM 1669 O O . GLN A 1 213 ? 0.405 -1.644 15.205 1.00 94.00 213 GLN A O 1
ATOM 1674 N N . TYR A 1 214 ? -1.836 -1.835 15.184 1.00 95.69 214 TYR A N 1
ATOM 1675 C CA . TYR A 1 214 ? -1.908 -2.831 14.122 1.00 95.69 214 TYR A CA 1
ATOM 1676 C C . TYR A 1 214 ? -3.274 -2.791 13.435 1.00 95.69 214 TYR A C 1
ATOM 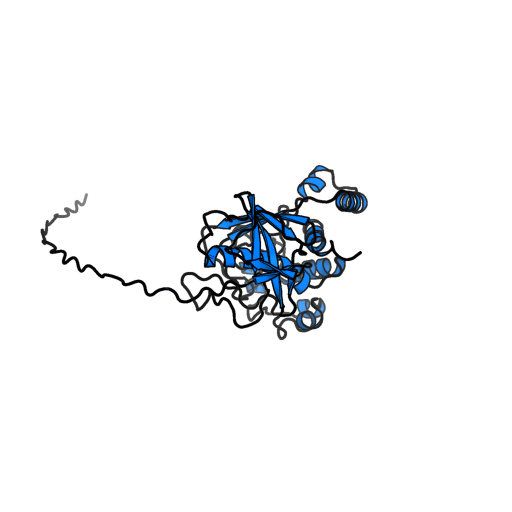1678 O O . TYR A 1 214 ? -4.275 -2.372 14.024 1.00 95.69 214 TYR A O 1
ATOM 1686 N N . PHE A 1 215 ? -3.310 -3.281 12.204 1.00 95.88 215 PHE A N 1
ATOM 1687 C CA . PHE A 1 215 ? -4.528 -3.573 11.465 1.00 95.88 215 PHE A CA 1
ATOM 1688 C C . PHE A 1 215 ? -4.852 -5.060 11.554 1.00 95.88 215 PHE A C 1
ATOM 1690 O O . PHE A 1 215 ? -3.958 -5.902 11.667 1.00 95.88 215 PHE A O 1
ATOM 1697 N N . LEU A 1 216 ? -6.136 -5.390 11.490 1.00 96.25 216 LEU A N 1
ATOM 1698 C CA . LEU A 1 216 ? -6.572 -6.732 11.135 1.00 96.25 216 LEU A CA 1
ATOM 1699 C C . LEU A 1 216 ? -6.726 -6.771 9.617 1.00 96.25 216 LEU A C 1
ATOM 1701 O O . LEU A 1 216 ? -7.451 -5.949 9.062 1.00 96.25 216 LEU A O 1
ATOM 1705 N N . TYR A 1 217 ? -6.053 -7.694 8.943 1.00 94.19 217 TYR A N 1
ATOM 1706 C CA . TYR A 1 217 ? -6.106 -7.801 7.486 1.00 94.19 217 TYR A CA 1
ATOM 1707 C C . TYR A 1 217 ? -6.071 -9.272 7.081 1.00 94.19 217 TYR A C 1
ATOM 1709 O O . TYR A 1 217 ? -5.127 -9.984 7.420 1.00 94.19 217 TYR A O 1
ATOM 1717 N N . ASN A 1 218 ? -7.119 -9.740 6.405 1.00 92.81 218 ASN A N 1
ATOM 1718 C CA . ASN A 1 218 ? -7.298 -11.125 5.974 1.00 92.81 218 ASN A CA 1
ATOM 1719 C C . ASN A 1 218 ? -7.057 -12.141 7.109 1.00 92.81 218 ASN A C 1
ATOM 1721 O O . ASN A 1 218 ? -6.345 -13.127 6.950 1.00 92.81 218 ASN A O 1
ATOM 1725 N N . GLY A 1 219 ? -7.597 -11.846 8.298 1.00 92.25 219 GLY A N 1
ATOM 1726 C CA . GLY A 1 219 ? -7.438 -12.674 9.503 1.00 92.25 219 GLY A CA 1
ATOM 1727 C C . GLY A 1 219 ? -6.111 -12.496 10.254 1.00 92.25 219 GLY A C 1
ATOM 1728 O O . GLY A 1 219 ? -5.998 -12.951 11.391 1.00 92.25 219 GLY A O 1
ATOM 1729 N N . ASN A 1 220 ? -5.140 -11.780 9.686 1.00 92.25 220 ASN A N 1
ATOM 1730 C CA . ASN A 1 220 ? -3.827 -11.571 10.292 1.00 92.25 220 ASN A CA 1
ATOM 1731 C C . ASN A 1 220 ? -3.730 -10.241 11.037 1.00 92.25 220 ASN A C 1
ATOM 1733 O O . ASN A 1 220 ? -4.404 -9.263 10.707 1.00 92.25 220 ASN A O 1
ATOM 1737 N N . LYS A 1 221 ? -2.825 -10.190 12.019 1.00 94.56 221 LYS A N 1
ATOM 1738 C CA . LYS A 1 221 ? -2.368 -8.931 12.613 1.00 94.56 221 LYS A CA 1
ATOM 1739 C C . LYS A 1 221 ? -1.232 -8.369 11.771 1.00 94.56 221 LYS A C 1
ATOM 1741 O O . LYS A 1 221 ? -0.182 -8.992 11.647 1.00 94.56 221 LYS A O 1
ATOM 1746 N N . VAL A 1 222 ? -1.450 -7.177 11.235 1.00 92.19 222 VAL A N 1
ATOM 1747 C CA . VAL A 1 222 ? -0.463 -6.427 10.464 1.00 92.19 222 VAL A CA 1
ATOM 1748 C C . VAL A 1 222 ? -0.026 -5.233 11.301 1.00 92.19 222 VAL A C 1
ATOM 1750 O O . VAL A 1 222 ? -0.766 -4.262 11.464 1.00 92.19 222 VAL A O 1
ATOM 1753 N N . ILE A 1 223 ? 1.161 -5.334 11.891 1.00 92.06 223 ILE A N 1
ATOM 1754 C CA . ILE A 1 223 ? 1.803 -4.256 12.636 1.00 92.06 223 ILE A CA 1
ATOM 1755 C C . ILE A 1 223 ? 2.088 -3.117 11.667 1.00 92.06 223 ILE A C 1
ATOM 1757 O O . ILE A 1 223 ? 2.594 -3.320 10.566 1.00 92.06 223 ILE A O 1
ATOM 1761 N N . PHE A 1 224 ? 1.768 -1.908 12.105 1.00 87.38 224 PHE A N 1
ATOM 1762 C CA . PHE A 1 224 ? 1.938 -0.716 11.304 1.00 87.38 224 PHE A CA 1
ATOM 1763 C C . PHE A 1 224 ? 2.640 0.358 12.107 1.00 87.38 224 PHE A C 1
ATOM 1765 O O . PHE A 1 224 ? 2.232 0.708 13.218 1.00 87.38 224 PHE A O 1
ATOM 1772 N N . LYS A 1 225 ? 3.695 0.905 11.523 1.00 89.00 225 LYS A N 1
ATOM 1773 C CA . LYS A 1 225 ? 4.378 2.085 12.019 1.00 89.00 225 LYS A CA 1
ATOM 1774 C C . LYS A 1 225 ? 4.452 3.059 10.870 1.00 89.00 225 LYS A C 1
ATOM 1776 O O . LYS A 1 225 ? 4.857 2.704 9.776 1.00 89.00 225 LYS A O 1
ATOM 1781 N N . ALA A 1 226 ? 4.069 4.292 11.130 1.00 86.75 226 ALA A N 1
ATOM 1782 C CA . ALA A 1 226 ? 4.236 5.349 10.163 1.00 86.75 226 ALA A CA 1
ATOM 1783 C C . ALA A 1 226 ? 4.719 6.608 10.878 1.00 86.75 226 ALA A C 1
ATOM 1785 O O . ALA A 1 226 ? 4.180 7.004 11.921 1.00 86.75 226 ALA A O 1
ATOM 1786 N N . GLU A 1 227 ? 5.785 7.189 10.340 1.00 84.81 227 GLU A N 1
ATOM 1787 C CA . GLU A 1 227 ? 6.536 8.287 10.933 1.00 84.81 227 GLU A CA 1
ATOM 1788 C C . GLU A 1 227 ? 6.685 9.424 9.933 1.00 84.81 227 GLU A C 1
ATOM 1790 O O . GLU A 1 227 ? 7.048 9.223 8.778 1.00 84.81 227 GLU A O 1
ATOM 1795 N N . ARG A 1 228 ? 6.441 10.658 10.374 1.00 80.38 228 ARG A N 1
ATOM 1796 C CA . ARG A 1 228 ? 6.670 11.826 9.522 1.00 80.38 228 ARG A CA 1
ATOM 1797 C C . ARG A 1 228 ? 8.172 12.071 9.346 1.00 80.38 228 ARG A C 1
ATOM 1799 O O . ARG A 1 228 ? 8.894 12.245 10.328 1.00 80.38 228 ARG A O 1
ATOM 1806 N N . THR A 1 229 ? 8.619 12.181 8.102 1.00 76.44 229 THR A N 1
ATOM 1807 C CA . THR A 1 229 ? 10.003 12.505 7.735 1.00 76.44 229 THR A CA 1
ATOM 1808 C C . THR A 1 229 ? 10.161 13.992 7.395 1.00 76.44 229 THR A C 1
ATOM 1810 O O . THR A 1 229 ? 9.186 14.723 7.204 1.00 76.44 229 THR A O 1
ATOM 1813 N N . LYS A 1 230 ? 11.408 14.482 7.380 1.00 69.06 230 LYS A N 1
ATOM 1814 C CA . LYS A 1 230 ? 11.729 15.847 6.940 1.00 69.06 230 LYS A CA 1
ATOM 1815 C C . LYS A 1 230 ? 11.913 15.857 5.422 1.00 69.06 230 LYS A C 1
ATOM 1817 O O . LYS A 1 230 ? 12.906 15.326 4.937 1.00 69.06 230 LYS A O 1
ATOM 1822 N N . GLY A 1 231 ? 11.003 16.513 4.710 1.00 66.12 231 GLY A N 1
ATOM 1823 C CA . GLY A 1 231 ? 11.089 16.733 3.264 1.00 66.12 231 GLY A CA 1
ATOM 1824 C C . GLY A 1 231 ? 9.849 16.242 2.523 1.00 66.12 231 GLY A C 1
ATOM 1825 O O . GLY A 1 231 ? 9.132 15.370 3.006 1.00 66.12 231 GLY A O 1
ATOM 1826 N N . TRP A 1 232 ? 9.603 16.833 1.358 1.00 63.12 232 TRP A N 1
ATOM 1827 C CA . TRP A 1 232 ? 8.647 16.339 0.372 1.00 63.12 232 TRP A CA 1
ATOM 1828 C C . TRP A 1 232 ? 9.423 15.703 -0.786 1.00 63.12 232 TRP A C 1
ATOM 1830 O O . TRP A 1 232 ? 10.545 16.117 -1.084 1.00 63.12 232 TRP A O 1
ATOM 1840 N N . GLN A 1 233 ? 8.828 14.733 -1.466 1.00 64.31 233 GLN A N 1
ATOM 1841 C CA . GLN A 1 233 ? 9.262 14.304 -2.796 1.00 64.31 233 GLN A CA 1
ATOM 1842 C C . GLN A 1 233 ? 7.998 14.074 -3.618 1.00 64.31 233 GLN A C 1
ATOM 1844 O O . GLN A 1 233 ? 6.910 13.866 -3.080 1.00 64.31 233 GLN A O 1
ATOM 1849 N N . ILE A 1 234 ? 8.174 14.201 -4.919 1.00 68.00 234 ILE A N 1
ATOM 1850 C CA . ILE A 1 234 ? 7.149 13.975 -5.921 1.00 68.00 234 ILE A CA 1
ATOM 1851 C C . ILE A 1 234 ? 7.366 12.550 -6.425 1.00 68.00 234 ILE A C 1
ATOM 1853 O O . ILE A 1 234 ? 8.526 12.162 -6.610 1.00 68.00 234 ILE A O 1
ATOM 1857 N N . SER A 1 235 ? 6.277 11.808 -6.630 1.00 77.44 235 SER A N 1
ATOM 1858 C CA . SER A 1 235 ? 6.302 10.510 -7.305 1.00 77.44 235 SER A CA 1
ATOM 1859 C C . SER A 1 235 ? 7.183 10.560 -8.559 1.00 77.44 235 SER A C 1
ATOM 1861 O O . SER A 1 235 ? 7.079 11.499 -9.359 1.00 77.44 235 SER A O 1
ATOM 1863 N N . ILE A 1 236 ? 8.036 9.552 -8.761 1.00 83.19 236 ILE A N 1
ATOM 1864 C CA . ILE A 1 236 ? 8.811 9.420 -10.007 1.00 83.19 236 ILE A CA 1
ATOM 1865 C C . ILE A 1 236 ? 7.924 9.055 -11.209 1.00 83.19 236 ILE A C 1
ATOM 1867 O O . ILE A 1 236 ? 8.373 9.186 -12.349 1.00 83.19 236 ILE A O 1
ATOM 1871 N N . PHE A 1 237 ? 6.679 8.638 -10.957 1.00 83.56 237 PHE A N 1
ATOM 1872 C CA . PHE A 1 237 ? 5.661 8.290 -11.950 1.00 83.56 237 PHE A CA 1
ATOM 1873 C C . PHE A 1 237 ? 4.640 9.401 -12.206 1.00 83.56 237 PHE A C 1
ATOM 1875 O O . PHE A 1 237 ? 3.800 9.240 -13.086 1.00 83.56 237 PHE A O 1
ATOM 1882 N N . GLN A 1 238 ? 4.709 10.523 -11.482 1.00 78.06 238 GLN A N 1
ATOM 1883 C CA . GLN A 1 238 ? 3.778 11.646 -11.636 1.00 78.06 238 GLN A CA 1
ATOM 1884 C C . GLN A 1 238 ? 2.298 11.236 -11.469 1.00 78.06 238 GLN A C 1
ATOM 1886 O O . GLN A 1 238 ? 1.418 11.762 -12.143 1.00 78.06 238 GLN A O 1
ATOM 1891 N N . ASP A 1 239 ? 2.021 10.307 -10.558 1.00 73.12 239 ASP A N 1
ATOM 1892 C CA . ASP A 1 239 ? 0.670 9.824 -10.234 1.00 73.12 239 ASP A CA 1
ATOM 1893 C C . ASP A 1 239 ? -0.073 10.722 -9.224 1.00 73.12 239 ASP A C 1
ATOM 1895 O O . ASP A 1 239 ? -1.058 10.307 -8.627 1.00 73.12 239 ASP A O 1
ATOM 1899 N N . ASP A 1 240 ? 0.441 11.939 -8.998 1.00 73.56 240 ASP A N 1
ATOM 1900 C CA . ASP A 1 240 ? -0.059 12.944 -8.052 1.00 73.56 240 ASP A CA 1
ATOM 1901 C C . ASP A 1 240 ? -0.237 12.460 -6.592 1.00 73.56 240 ASP A C 1
ATOM 1903 O O . ASP A 1 240 ? -0.674 13.234 -5.725 1.00 73.56 240 ASP A O 1
ATOM 1907 N N . ILE A 1 241 ? 0.216 11.244 -6.264 1.00 73.62 241 ILE A N 1
ATOM 1908 C CA . ILE A 1 241 ? 0.282 10.734 -4.899 1.00 73.62 241 ILE A CA 1
ATOM 1909 C C . ILE A 1 241 ? 1.447 11.430 -4.191 1.00 73.62 241 ILE A C 1
ATOM 1911 O O . ILE A 1 241 ? 2.604 11.431 -4.614 1.00 73.62 241 ILE A O 1
ATOM 1915 N N . GLN A 1 242 ? 1.131 12.087 -3.075 1.00 71.62 242 GLN A N 1
ATOM 1916 C CA . GLN A 1 242 ? 2.093 12.879 -2.312 1.00 71.62 242 GLN A CA 1
ATOM 1917 C C . GLN A 1 242 ? 2.084 12.459 -0.848 1.00 71.62 242 GLN A C 1
ATOM 1919 O O . GLN A 1 242 ? 1.044 12.429 -0.192 1.00 71.62 242 GLN A O 1
ATOM 1924 N N . GLY A 1 243 ? 3.274 12.188 -0.314 1.00 72.25 243 GLY A N 1
ATOM 1925 C CA . GLY A 1 243 ? 3.459 11.779 1.071 1.00 72.25 243 GLY A CA 1
ATOM 1926 C C . GLY A 1 243 ? 4.811 12.209 1.632 1.00 72.25 243 GLY A C 1
ATOM 1927 O O . GLY A 1 243 ? 5.756 12.507 0.907 1.00 72.25 243 GLY A O 1
ATOM 1928 N N . GLN A 1 244 ? 4.902 12.239 2.959 1.00 77.75 244 GLN A N 1
ATOM 1929 C CA . GLN A 1 244 ? 6.117 12.586 3.716 1.00 77.75 244 GLN A CA 1
ATOM 1930 C C . GLN A 1 244 ? 6.367 11.571 4.843 1.00 77.75 244 GLN A C 1
ATOM 1932 O O . GLN A 1 244 ? 6.915 11.915 5.893 1.00 77.75 244 GLN A O 1
ATOM 1937 N N . PHE A 1 245 ? 5.895 10.339 4.675 1.00 79.00 245 PHE A N 1
ATOM 1938 C CA . PHE A 1 245 ? 5.863 9.341 5.739 1.00 79.00 245 PHE A CA 1
ATOM 1939 C C . PHE A 1 245 ? 6.835 8.216 5.445 1.00 79.00 245 PHE A C 1
ATOM 1941 O O . PHE A 1 245 ? 6.849 7.715 4.340 1.00 79.00 245 PHE A O 1
ATOM 1948 N N . ASP A 1 246 ? 7.619 7.807 6.430 1.00 80.75 246 ASP A N 1
ATOM 1949 C CA . ASP A 1 246 ? 8.225 6.483 6.415 1.00 80.75 246 ASP A CA 1
ATOM 1950 C C . ASP A 1 246 ? 7.185 5.522 6.986 1.00 80.75 246 ASP A C 1
ATOM 1952 O O . ASP A 1 246 ? 6.677 5.761 8.083 1.00 80.75 246 ASP A O 1
ATOM 1956 N N . ILE A 1 247 ? 6.805 4.504 6.223 1.00 82.75 247 ILE A N 1
ATOM 1957 C CA . ILE A 1 247 ? 5.798 3.522 6.621 1.00 82.75 247 ILE A CA 1
ATOM 1958 C C . ILE A 1 247 ? 6.499 2.185 6.692 1.00 82.75 247 ILE A C 1
ATOM 1960 O O . ILE A 1 247 ? 7.020 1.743 5.684 1.00 82.75 247 ILE A O 1
ATOM 1964 N N . ASP A 1 248 ? 6.448 1.544 7.849 1.00 84.12 248 ASP A N 1
ATOM 1965 C CA . ASP A 1 248 ? 6.936 0.201 8.104 1.00 84.12 248 ASP A CA 1
ATOM 1966 C C . ASP A 1 248 ? 5.724 -0.671 8.453 1.00 84.12 248 ASP A C 1
ATOM 1968 O O . ASP A 1 248 ? 5.002 -0.440 9.431 1.00 84.12 248 ASP A O 1
ATOM 1972 N N . VAL A 1 249 ? 5.462 -1.644 7.594 1.00 83.44 249 VAL A N 1
ATOM 1973 C CA . VAL A 1 249 ? 4.390 -2.624 7.746 1.00 83.44 249 VAL A CA 1
ATOM 1974 C C . VAL A 1 249 ? 5.058 -3.939 8.060 1.00 83.44 249 VAL A C 1
ATOM 1976 O O . VAL A 1 249 ? 6.035 -4.239 7.395 1.00 83.44 249 VAL A O 1
ATOM 1979 N N . GLN A 1 250 ? 4.554 -4.694 9.035 1.00 86.69 250 GLN A N 1
ATOM 1980 C CA . GLN A 1 250 ? 5.100 -5.993 9.431 1.00 86.69 250 GLN A CA 1
ATOM 1981 C C . GLN A 1 250 ? 3.975 -6.962 9.767 1.00 86.69 250 GLN A C 1
ATOM 1983 O O . GLN A 1 250 ? 2.907 -6.562 10.227 1.00 86.69 250 GLN A O 1
ATOM 1988 N N . ARG A 1 251 ? 4.218 -8.258 9.605 1.00 87.62 251 ARG A N 1
ATOM 1989 C CA . ARG A 1 251 ? 3.371 -9.298 10.189 1.00 87.62 251 ARG A CA 1
ATOM 1990 C C . ARG A 1 251 ? 4.216 -10.470 10.639 1.00 87.62 251 ARG A C 1
ATOM 1992 O O . ARG A 1 251 ? 5.293 -10.706 10.092 1.00 87.62 251 ARG A O 1
ATOM 1999 N N . ASP A 1 252 ? 3.670 -11.226 11.575 1.00 85.88 252 ASP A N 1
ATOM 2000 C CA . ASP A 1 252 ? 4.240 -12.512 11.931 1.00 85.88 252 ASP A CA 1
ATOM 2001 C C . ASP A 1 252 ? 3.978 -13.523 10.804 1.00 85.88 252 ASP A C 1
ATOM 2003 O O . ASP A 1 252 ? 2.896 -13.561 10.201 1.00 85.88 252 ASP A O 1
ATOM 2007 N N . ILE A 1 253 ? 4.991 -14.336 10.512 1.00 84.12 253 ILE A N 1
ATOM 2008 C CA . ILE A 1 253 ? 4.876 -15.475 9.602 1.00 84.12 253 ILE A CA 1
ATOM 2009 C C . ILE A 1 253 ? 4.232 -16.632 10.368 1.00 84.12 253 ILE A C 1
ATOM 2011 O O . ILE A 1 253 ? 4.626 -16.947 11.494 1.00 84.12 253 ILE A O 1
ATOM 2015 N N . THR A 1 254 ? 3.255 -17.283 9.747 1.00 86.62 254 THR A N 1
ATOM 2016 C CA . THR A 1 254 ? 2.606 -18.480 10.297 1.00 86.62 254 THR A CA 1
ATOM 2017 C C . THR A 1 254 ? 3.552 -19.686 10.296 1.00 86.62 254 THR A C 1
ATOM 2019 O O . THR A 1 254 ? 4.588 -19.709 9.627 1.00 86.62 254 THR A O 1
ATOM 2022 N N . SER A 1 255 ? 3.213 -20.736 11.045 1.00 89.19 255 SER A N 1
ATOM 2023 C CA . SER A 1 255 ? 4.056 -21.941 11.078 1.00 89.19 255 SER A CA 1
ATOM 2024 C C . SER A 1 255 ? 4.097 -22.635 9.711 1.00 89.19 255 SER A C 1
ATOM 2026 O O . SER A 1 255 ? 5.139 -23.151 9.303 1.00 89.19 255 SER A O 1
ATOM 2028 N N . GLU A 1 256 ? 2.984 -22.589 8.984 1.00 88.44 256 GLU A N 1
ATOM 2029 C CA . GLU A 1 256 ? 2.788 -23.146 7.649 1.00 88.44 256 GLU A CA 1
ATOM 2030 C C . GLU A 1 256 ? 3.640 -22.408 6.612 1.00 88.44 256 GLU A C 1
ATOM 2032 O O . GLU A 1 256 ? 4.361 -23.034 5.835 1.00 88.44 256 GLU A O 1
ATOM 2037 N N . GLU A 1 257 ? 3.626 -21.075 6.634 1.00 85.44 257 GLU A N 1
ATOM 2038 C CA . GLU A 1 257 ? 4.461 -20.258 5.750 1.00 85.44 257 GLU A CA 1
ATOM 2039 C C . GLU A 1 257 ? 5.946 -20.427 6.064 1.00 85.44 257 GLU A C 1
ATOM 2041 O O . GLU A 1 257 ? 6.761 -20.555 5.151 1.00 85.44 257 GLU A O 1
ATOM 2046 N N . LYS A 1 258 ? 6.315 -20.498 7.348 1.00 85.81 258 LYS A N 1
ATOM 2047 C CA . LYS A 1 258 ? 7.700 -20.765 7.748 1.00 85.81 258 LYS A CA 1
ATOM 2048 C C . LYS A 1 258 ? 8.173 -22.124 7.230 1.00 85.81 258 LYS A C 1
ATOM 2050 O O . LYS A 1 258 ? 9.301 -22.242 6.750 1.00 85.81 258 LYS A O 1
ATOM 2055 N N . LEU A 1 259 ? 7.318 -23.146 7.304 1.00 88.06 259 LEU A N 1
ATOM 2056 C CA . LEU A 1 259 ? 7.600 -24.469 6.748 1.00 88.06 259 LEU A CA 1
ATOM 2057 C C . LEU A 1 259 ? 7.748 -24.412 5.222 1.00 88.06 259 LEU A C 1
ATOM 2059 O O . LEU A 1 259 ? 8.702 -24.972 4.683 1.00 88.06 259 LEU A O 1
ATOM 2063 N N . TYR A 1 260 ? 6.853 -23.702 4.534 1.00 85.50 260 TYR A N 1
ATOM 2064 C CA . TYR A 1 260 ? 6.946 -23.483 3.092 1.00 85.50 260 TYR A CA 1
ATOM 2065 C C . TYR A 1 260 ? 8.272 -22.817 2.700 1.00 85.50 260 TYR A C 1
ATOM 2067 O O . TYR A 1 260 ? 8.969 -23.327 1.822 1.00 85.50 260 TYR A O 1
ATOM 2075 N N . LEU A 1 261 ? 8.665 -21.736 3.382 1.00 82.62 261 LEU A N 1
ATOM 2076 C CA . LEU A 1 261 ? 9.914 -21.018 3.113 1.00 82.62 261 LEU A CA 1
ATOM 2077 C C . LEU A 1 261 ? 11.139 -21.907 3.331 1.00 82.62 261 LEU A C 1
ATOM 2079 O O . LEU A 1 261 ? 12.016 -21.945 2.472 1.00 82.62 261 LEU A O 1
ATOM 2083 N N . ARG A 1 262 ? 11.175 -22.686 4.419 1.00 86.75 262 ARG A N 1
ATOM 2084 C CA . ARG A 1 262 ? 12.259 -23.651 4.673 1.00 86.75 262 ARG A CA 1
ATOM 2085 C C . ARG A 1 262 ? 12.360 -24.713 3.580 1.00 86.75 262 ARG A C 1
ATOM 2087 O O . ARG A 1 262 ? 13.459 -25.054 3.158 1.00 86.75 262 ARG A O 1
ATOM 2094 N N . ASN A 1 263 ? 11.223 -25.215 3.102 1.00 87.44 263 ASN A N 1
ATOM 2095 C CA . ASN A 1 263 ? 11.194 -26.217 2.038 1.00 87.44 263 ASN A CA 1
ATOM 2096 C C . ASN A 1 263 ? 11.614 -25.628 0.686 1.00 87.44 263 ASN A C 1
ATOM 2098 O O . ASN A 1 263 ? 12.320 -26.278 -0.084 1.00 87.44 263 ASN A O 1
ATOM 2102 N N . ARG A 1 264 ? 11.178 -24.400 0.384 1.00 83.75 264 ARG A N 1
ATOM 2103 C CA . ARG A 1 264 ? 11.445 -23.728 -0.892 1.00 83.75 264 ARG A CA 1
ATOM 2104 C C . ARG A 1 264 ? 12.867 -23.172 -0.977 1.00 83.75 264 ARG A C 1
ATOM 2106 O O . ARG A 1 264 ? 13.456 -23.204 -2.057 1.00 83.75 264 ARG A O 1
ATOM 2113 N N . TYR A 1 265 ? 13.406 -22.704 0.147 1.00 80.31 265 TYR A N 1
ATOM 2114 C CA . TYR A 1 265 ? 14.711 -22.055 0.270 1.00 80.31 265 TYR A CA 1
ATOM 2115 C C . TYR A 1 265 ? 15.569 -22.734 1.353 1.00 80.31 265 TYR A C 1
ATOM 2117 O O . TYR A 1 265 ? 15.934 -22.106 2.346 1.00 80.31 265 TYR A O 1
ATOM 2125 N N . PRO A 1 266 ? 15.950 -24.012 1.168 1.00 88.25 266 PRO A N 1
ATOM 2126 C CA . PRO A 1 266 ? 16.642 -24.793 2.200 1.00 88.25 266 PRO A CA 1
ATOM 2127 C C . PRO A 1 266 ? 18.053 -24.284 2.533 1.00 88.25 266 PRO A C 1
ATOM 2129 O O . PRO A 1 266 ? 18.654 -24.726 3.506 1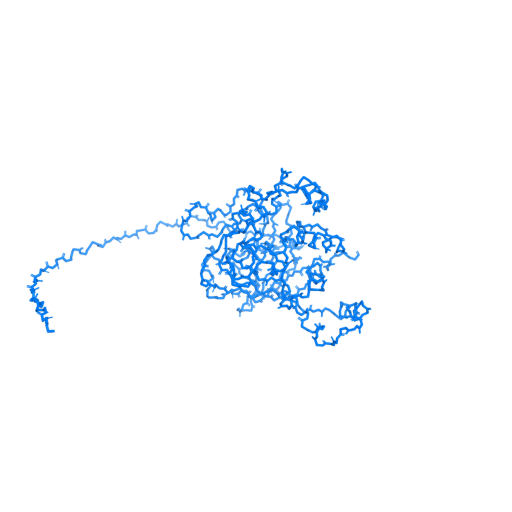.00 88.25 266 PRO A O 1
ATOM 2132 N N . HIS A 1 267 ? 18.601 -23.384 1.714 1.00 86.75 267 HIS A N 1
ATOM 2133 C CA . HIS A 1 267 ? 19.908 -22.765 1.927 1.00 86.75 267 HIS A CA 1
ATOM 2134 C C . HIS A 1 267 ? 19.850 -21.533 2.844 1.00 86.75 267 HIS A C 1
ATOM 2136 O O . HIS A 1 267 ? 20.900 -21.064 3.280 1.00 86.75 267 HIS A O 1
ATOM 2142 N N . LEU A 1 268 ? 18.658 -20.994 3.126 1.00 81.38 268 LEU A N 1
ATOM 2143 C CA . LEU A 1 268 ? 18.496 -19.885 4.061 1.00 81.38 268 LEU A CA 1
ATOM 2144 C C . LEU A 1 268 ? 18.509 -20.417 5.497 1.00 81.38 268 LEU A C 1
ATOM 2146 O O . LEU A 1 268 ? 17.824 -21.389 5.816 1.00 81.38 268 LEU A O 1
ATOM 2150 N N . SER A 1 269 ? 19.289 -19.781 6.372 1.00 82.06 269 SER A N 1
ATOM 2151 C CA . SER A 1 269 ? 19.279 -20.092 7.802 1.00 82.06 269 SER A CA 1
ATOM 2152 C C . SER A 1 269 ? 18.012 -19.553 8.482 1.00 82.06 269 SER A C 1
ATOM 2154 O O . SER A 1 269 ? 17.257 -18.757 7.921 1.00 82.06 269 SER A O 1
ATOM 2156 N N . ASP A 1 270 ? 17.763 -19.984 9.720 1.00 79.50 270 ASP A N 1
ATOM 2157 C CA . ASP A 1 270 ? 16.580 -19.563 10.481 1.00 79.50 270 ASP A CA 1
ATOM 2158 C C . ASP A 1 270 ? 16.549 -18.057 10.788 1.00 79.50 270 ASP A C 1
ATOM 2160 O O . ASP A 1 270 ? 15.469 -17.504 10.983 1.00 79.50 270 ASP A O 1
ATOM 2164 N N . GLU A 1 271 ? 17.707 -17.395 10.817 1.00 78.06 271 GLU A N 1
ATOM 2165 C CA . GLU A 1 271 ? 17.826 -15.962 11.093 1.00 78.06 271 GLU A CA 1
ATOM 2166 C C . GLU A 1 271 ? 17.249 -15.106 9.947 1.00 78.06 271 GLU A C 1
ATOM 2168 O O . GLU A 1 271 ? 16.280 -14.397 10.218 1.00 78.06 271 GLU A O 1
ATOM 2173 N N . PRO A 1 272 ? 17.673 -15.248 8.672 1.00 70.31 272 PRO A N 1
ATOM 2174 C CA . PRO A 1 272 ? 16.969 -14.690 7.515 1.00 70.31 272 PRO A CA 1
ATOM 2175 C C . PRO A 1 272 ? 15.477 -15.025 7.513 1.00 70.31 272 PRO A C 1
ATOM 2177 O O . PRO A 1 272 ? 14.648 -14.155 7.265 1.00 70.31 272 PRO A O 1
ATOM 2180 N N . ILE A 1 273 ? 15.120 -16.262 7.885 1.00 71.50 273 ILE A N 1
ATOM 2181 C CA . ILE A 1 273 ? 13.715 -16.676 7.931 1.00 71.50 273 ILE A CA 1
ATOM 2182 C C . ILE A 1 273 ? 12.912 -15.928 9.005 1.00 71.50 273 ILE A C 1
ATOM 2184 O O . ILE A 1 273 ? 11.725 -15.672 8.829 1.00 71.50 273 ILE A O 1
ATOM 2188 N N . SER A 1 274 ? 13.548 -15.572 10.119 1.00 67.12 274 SER A N 1
ATOM 2189 C CA . SER A 1 274 ? 12.943 -14.764 11.183 1.00 67.12 274 SER A CA 1
ATOM 2190 C C . SER A 1 274 ? 12.952 -13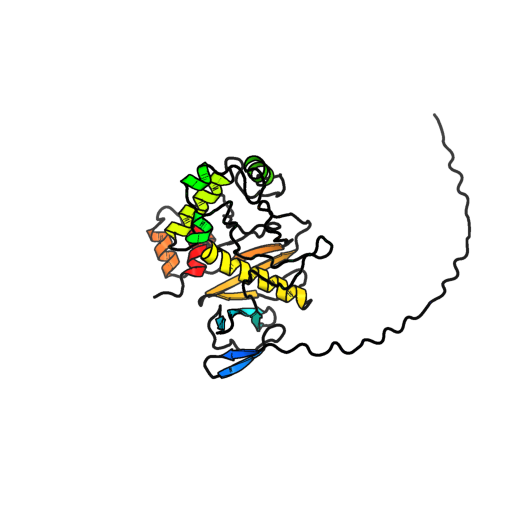.262 10.887 1.00 67.12 274 SER A C 1
ATOM 2192 O O . SER A 1 274 ? 12.066 -12.552 11.357 1.00 67.12 274 SER A O 1
ATOM 2194 N N . ILE A 1 275 ? 13.915 -12.794 10.085 1.00 64.00 275 ILE A N 1
ATOM 2195 C CA . ILE A 1 275 ? 14.016 -11.412 9.595 1.00 64.00 275 ILE A CA 1
ATOM 2196 C C . ILE A 1 275 ? 13.008 -11.149 8.470 1.00 64.00 275 ILE A C 1
ATOM 2198 O O . ILE A 1 275 ? 12.631 -9.998 8.263 1.00 64.00 275 ILE A O 1
ATOM 2202 N N . PHE A 1 276 ? 12.436 -12.196 7.862 1.00 60.00 276 PHE A N 1
ATOM 2203 C CA . PHE A 1 276 ? 11.224 -12.110 7.039 1.00 60.00 276 PHE A CA 1
ATOM 2204 C C . PHE A 1 276 ? 9.973 -11.636 7.817 1.00 60.00 276 PHE A C 1
ATOM 2206 O O . PHE A 1 276 ? 8.839 -11.896 7.414 1.00 60.00 276 PHE A O 1
ATOM 2213 N N . SER A 1 277 ? 10.126 -10.873 8.907 1.00 53.50 277 SER A N 1
ATOM 2214 C CA . SER A 1 277 ? 9.175 -9.806 9.190 1.00 53.50 277 SER A CA 1
ATOM 2215 C C . SER A 1 277 ? 9.104 -8.961 7.930 1.00 53.50 277 SER A C 1
ATOM 2217 O O . SER A 1 277 ? 10.022 -8.209 7.614 1.00 53.50 277 SER A O 1
ATOM 2219 N N . LEU A 1 278 ? 8.052 -9.192 7.160 1.00 51.41 278 LEU A N 1
ATOM 2220 C CA . LEU A 1 278 ? 7.823 -8.541 5.895 1.00 51.41 278 LEU A CA 1
ATOM 2221 C C . LEU A 1 278 ? 7.859 -7.040 6.140 1.00 51.41 278 LEU A C 1
ATOM 2223 O O . LEU A 1 278 ? 6.859 -6.525 6.607 1.00 51.41 278 LEU A O 1
ATOM 2227 N N . ARG A 1 279 ? 8.980 -6.363 5.880 1.00 52.38 279 ARG A N 1
ATOM 2228 C CA . ARG A 1 279 ? 9.071 -4.905 5.898 1.00 52.38 279 ARG A CA 1
ATOM 2229 C C . ARG A 1 279 ? 8.534 -4.460 4.561 1.00 52.38 279 ARG A C 1
ATOM 2231 O O . ARG A 1 279 ? 9.281 -4.242 3.617 1.00 52.38 279 ARG A O 1
ATOM 2238 N N . VAL A 1 280 ? 7.211 -4.503 4.453 1.00 46.34 280 VAL A N 1
ATOM 2239 C CA . VAL A 1 280 ? 6.591 -4.561 3.131 1.00 46.34 280 VAL A CA 1
ATOM 2240 C C . VAL A 1 280 ? 6.873 -3.278 2.352 1.00 46.34 280 VAL A C 1
ATOM 2242 O O . VAL A 1 280 ? 6.947 -3.303 1.130 1.00 46.34 280 VAL A O 1
ATOM 2245 N N . PHE A 1 281 ? 7.054 -2.158 3.052 1.00 50.09 281 PHE A N 1
ATOM 2246 C CA . PHE A 1 281 ? 7.161 -0.862 2.422 1.00 50.09 281 PHE A CA 1
ATOM 2247 C C . PHE A 1 281 ? 8.158 0.011 3.141 1.00 50.09 281 PHE A C 1
ATOM 2249 O O . PHE A 1 281 ? 8.371 -0.098 4.343 1.00 50.09 281 PHE A O 1
ATOM 2256 N N . GLN A 1 282 ? 8.744 0.891 2.353 1.00 45.59 282 GLN A N 1
ATOM 2257 C CA . GLN A 1 282 ? 9.179 2.186 2.804 1.00 45.59 282 GLN A CA 1
ATOM 2258 C C . GLN A 1 282 ? 8.465 3.129 1.851 1.00 45.59 282 GLN A C 1
ATOM 2260 O O . GLN A 1 282 ? 8.799 3.176 0.668 1.00 45.59 282 GLN A O 1
ATOM 2265 N N . PHE A 1 283 ? 7.419 3.805 2.325 1.00 44.00 283 PHE A N 1
ATOM 2266 C CA . PHE A 1 283 ? 6.658 4.760 1.515 1.00 44.00 283 PHE A CA 1
ATOM 2267 C C . PHE A 1 283 ? 7.503 6.018 1.322 1.00 44.00 283 PHE A C 1
ATOM 2269 O O . PHE A 1 283 ? 7.175 7.097 1.801 1.00 44.00 283 PHE A O 1
ATOM 2276 N N . PHE A 1 284 ? 8.663 5.898 0.679 1.00 43.72 284 PHE A N 1
ATOM 2277 C CA . PHE A 1 284 ? 9.504 7.049 0.449 1.00 43.72 284 PHE A CA 1
ATOM 2278 C C . PHE A 1 284 ? 8.812 7.950 -0.559 1.00 43.72 284 PHE A C 1
ATOM 2280 O O . PHE A 1 284 ? 9.033 7.875 -1.760 1.00 43.72 284 PHE A O 1
ATOM 2287 N N . ARG A 1 285 ? 8.091 8.918 -0.002 1.00 51.47 285 ARG A N 1
ATOM 2288 C CA . ARG A 1 285 ? 7.998 10.233 -0.594 1.00 51.47 285 ARG A CA 1
ATOM 2289 C C . ARG A 1 285 ? 7.276 10.201 -1.971 1.00 51.47 285 ARG A C 1
ATOM 2291 O O . ARG A 1 285 ? 7.794 10.677 -2.973 1.00 51.47 285 ARG A O 1
ATOM 2298 N N . GLY A 1 286 ? 6.060 9.650 -1.997 1.00 38.75 286 GLY A N 1
ATOM 2299 C CA . GLY A 1 286 ? 5.128 9.756 -3.132 1.00 38.75 286 GLY A CA 1
ATOM 2300 C C . GLY A 1 286 ? 4.972 8.511 -4.007 1.00 38.75 286 GLY A C 1
ATOM 2301 O O . GLY A 1 286 ? 4.012 8.464 -4.752 1.00 38.75 286 GLY A O 1
ATOM 2302 N N . ASP A 1 287 ? 5.825 7.492 -3.874 1.00 42.69 287 ASP A N 1
ATOM 2303 C CA . ASP A 1 287 ? 5.711 6.252 -4.657 1.00 42.69 287 ASP A CA 1
ATOM 2304 C C . ASP A 1 287 ? 5.411 5.035 -3.775 1.00 42.69 287 ASP A C 1
ATOM 2306 O O . ASP A 1 287 ? 5.915 4.916 -2.652 1.00 42.69 287 ASP A O 1
ATOM 2310 N N . ILE A 1 288 ? 4.622 4.103 -4.313 1.00 48.47 288 ILE A N 1
ATOM 2311 C CA . ILE A 1 288 ? 4.313 2.818 -3.686 1.00 48.47 288 ILE A CA 1
ATOM 2312 C C . ILE A 1 288 ? 5.105 1.717 -4.384 1.00 48.47 288 ILE A C 1
ATOM 2314 O O . ILE A 1 288 ? 4.643 1.190 -5.388 1.00 48.47 288 ILE A O 1
ATOM 2318 N N . LEU A 1 289 ? 6.259 1.323 -3.842 1.00 46.47 289 LEU A N 1
ATOM 2319 C CA . LEU A 1 289 ? 6.935 0.095 -4.272 1.00 46.47 289 LEU A CA 1
ATOM 2320 C C . LEU A 1 289 ? 7.430 -0.744 -3.094 1.00 46.47 289 LEU A C 1
ATOM 2322 O O . LEU A 1 289 ? 7.771 -0.224 -2.028 1.00 46.47 289 LEU A O 1
ATOM 2326 N N . MET A 1 290 ? 7.464 -2.060 -3.307 1.00 41.22 290 MET A N 1
ATOM 2327 C CA . MET A 1 290 ? 8.025 -3.022 -2.362 1.00 41.22 290 MET A CA 1
ATOM 2328 C C . MET A 1 290 ? 9.545 -2.937 -2.394 1.00 41.22 290 MET A C 1
ATOM 2330 O O . MET A 1 290 ? 10.157 -3.063 -3.451 1.00 41.22 290 MET A O 1
ATOM 2334 N N . LYS A 1 291 ? 10.169 -2.746 -1.231 1.00 40.12 291 LYS A N 1
ATOM 2335 C CA . LYS A 1 291 ? 11.626 -2.817 -1.098 1.00 40.12 291 LYS A CA 1
ATOM 2336 C C . LYS A 1 291 ? 12.033 -3.843 -0.057 1.00 40.12 291 LYS A C 1
ATOM 2338 O O . LYS A 1 291 ? 11.555 -3.810 1.071 1.00 40.12 291 LYS A O 1
ATOM 2343 N N . SER A 1 292 ? 12.991 -4.684 -0.436 1.00 34.84 292 SER A N 1
ATOM 2344 C CA . SER A 1 292 ? 13.822 -5.450 0.492 1.00 34.84 292 SER A CA 1
ATOM 2345 C C . SER A 1 292 ? 14.773 -4.508 1.232 1.00 34.84 292 SER A C 1
ATOM 2347 O O . SER A 1 292 ? 15.334 -3.593 0.623 1.00 34.84 292 SER A O 1
ATOM 2349 N N . ALA A 1 293 ? 14.997 -4.744 2.526 1.00 32.69 293 ALA A N 1
ATOM 2350 C CA . ALA A 1 293 ? 15.995 -4.008 3.304 1.00 32.69 293 ALA A CA 1
ATOM 2351 C C . ALA A 1 293 ? 17.444 -4.299 2.852 1.00 32.69 293 ALA A C 1
ATOM 2353 O O . ALA A 1 293 ? 18.320 -3.469 3.096 1.00 32.69 293 ALA A O 1
ATOM 2354 N N . ASP A 1 294 ? 17.676 -5.413 2.139 1.00 35.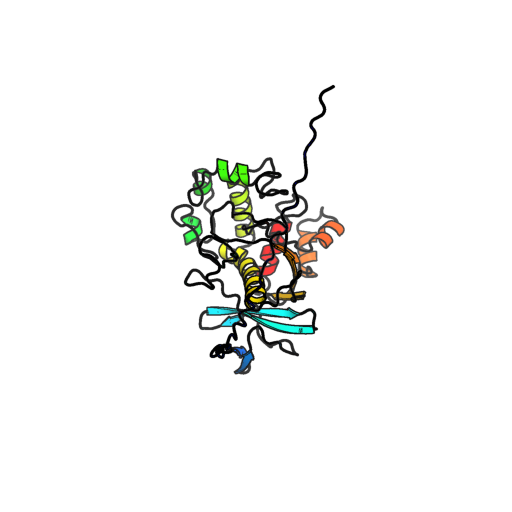06 294 ASP A N 1
ATOM 2355 C CA . ASP A 1 294 ? 19.015 -5.987 1.934 1.00 35.06 294 ASP A CA 1
ATOM 2356 C C . ASP A 1 294 ? 19.389 -6.210 0.451 1.00 35.06 294 ASP A C 1
ATOM 2358 O O . ASP A 1 294 ? 20.392 -6.853 0.147 1.00 35.06 294 ASP A O 1
ATOM 2362 N N . GLY A 1 295 ? 18.601 -5.697 -0.503 1.00 34.53 295 GLY A N 1
ATOM 2363 C CA . GLY A 1 295 ? 18.872 -5.877 -1.941 1.00 34.53 295 GLY A CA 1
ATOM 2364 C C . GLY A 1 295 ? 18.611 -7.298 -2.470 1.00 34.53 295 GLY A C 1
ATOM 2365 O O . GLY A 1 295 ? 18.969 -7.612 -3.603 1.00 34.53 295 GLY A O 1
ATOM 2366 N N . ALA A 1 296 ? 17.958 -8.162 -1.686 1.00 33.31 296 ALA A N 1
ATOM 2367 C CA . ALA A 1 296 ? 17.548 -9.503 -2.100 1.00 33.31 296 ALA A CA 1
ATOM 2368 C C . ALA A 1 296 ? 16.136 -9.466 -2.721 1.00 33.31 296 ALA A C 1
ATOM 2370 O O . ALA A 1 296 ? 15.137 -9.789 -2.082 1.00 33.31 296 ALA A O 1
ATOM 2371 N N . SER A 1 297 ? 16.041 -9.060 -3.990 1.00 43.19 297 SER A N 1
ATOM 2372 C CA . SER A 1 297 ? 14.777 -8.694 -4.659 1.00 43.19 297 SER A CA 1
ATOM 2373 C C . SER A 1 297 ? 13.731 -9.812 -4.836 1.00 43.19 297 SER A C 1
ATOM 2375 O O . SER A 1 297 ? 12.556 -9.508 -5.038 1.00 43.19 297 SER A O 1
ATOM 2377 N N . SER A 1 298 ? 14.091 -11.102 -4.742 1.00 43.94 298 SER A N 1
ATOM 2378 C CA . SER A 1 298 ? 13.150 -12.190 -5.090 1.00 43.94 298 SER A CA 1
ATOM 2379 C C . SER A 1 298 ? 12.386 -12.835 -3.927 1.00 43.94 298 SER A C 1
ATOM 2381 O O . SER A 1 298 ? 11.349 -13.443 -4.174 1.00 43.94 298 SER A O 1
ATOM 2383 N N . VAL A 1 299 ? 12.852 -12.729 -2.674 1.00 42.16 299 VAL A N 1
ATOM 2384 C CA . VAL A 1 299 ? 12.250 -13.474 -1.543 1.00 42.16 299 VAL A CA 1
ATOM 2385 C C . VAL A 1 299 ? 11.299 -12.609 -0.707 1.00 42.16 299 VAL A C 1
ATOM 2387 O O . VAL A 1 299 ? 10.234 -13.083 -0.319 1.00 42.16 299 VAL A O 1
ATOM 2390 N N . ASP A 1 300 ? 11.601 -11.324 -0.509 1.00 46.34 300 ASP A N 1
ATOM 2391 C CA . ASP A 1 300 ? 10.772 -10.412 0.306 1.00 46.34 300 ASP A CA 1
ATOM 2392 C C . ASP A 1 300 ? 9.441 -10.054 -0.370 1.00 46.34 300 ASP A C 1
ATOM 2394 O O . ASP A 1 300 ? 8.374 -10.003 0.240 1.00 46.34 300 ASP A O 1
ATOM 2398 N N . SER A 1 301 ? 9.510 -9.934 -1.683 1.00 49.91 301 SER A N 1
ATOM 2399 C CA . SER A 1 301 ? 8.425 -9.841 -2.646 1.00 49.91 301 SER A CA 1
ATOM 2400 C C . SER A 1 301 ? 7.351 -10.944 -2.494 1.00 49.91 301 SER A C 1
ATOM 2402 O O . SER A 1 301 ? 6.151 -10.679 -2.584 1.00 49.91 301 SER A O 1
ATOM 2404 N N . VAL A 1 302 ? 7.751 -12.183 -2.165 1.00 51.75 302 VAL A N 1
ATOM 2405 C CA . VAL A 1 302 ? 6.840 -13.334 -1.964 1.00 51.75 302 VAL A CA 1
ATOM 2406 C C . VAL A 1 302 ? 5.975 -13.173 -0.710 1.00 51.75 302 VAL A C 1
ATOM 2408 O O . VAL A 1 302 ? 4.882 -13.727 -0.622 1.00 51.75 302 VAL A O 1
ATOM 2411 N N . LEU A 1 303 ? 6.415 -12.402 0.280 1.00 51.16 303 LEU A N 1
ATOM 2412 C CA . LEU A 1 303 ? 5.671 -12.233 1.529 1.00 51.16 303 LEU A CA 1
ATOM 2413 C C . LEU A 1 303 ? 4.529 -11.227 1.403 1.00 51.16 303 LEU A C 1
ATOM 2415 O O . LEU A 1 303 ? 3.534 -11.319 2.130 1.00 51.16 303 LEU A O 1
ATOM 2419 N N . ALA A 1 304 ? 4.623 -10.303 0.454 1.00 53.25 304 ALA A N 1
ATOM 2420 C CA . ALA A 1 304 ? 3.624 -9.269 0.287 1.00 53.25 304 ALA A CA 1
ATOM 2421 C C . ALA A 1 304 ? 2.360 -9.772 -0.410 1.00 53.25 304 ALA A C 1
ATOM 2423 O O . ALA A 1 304 ? 1.259 -9.405 -0.011 1.00 53.25 304 ALA A O 1
ATOM 2424 N N . GLY A 1 305 ? 2.464 -10.712 -1.348 1.00 57.12 305 GLY A N 1
ATOM 2425 C CA . GLY A 1 305 ? 1.267 -11.444 -1.769 1.00 57.12 305 GLY A CA 1
ATOM 2426 C C . GLY A 1 305 ? 0.823 -12.516 -0.765 1.00 57.12 305 GLY A C 1
ATOM 2427 O O . GLY A 1 305 ? -0.329 -12.933 -0.821 1.00 57.12 305 GLY A O 1
ATOM 2428 N N . LEU A 1 306 ? 1.646 -12.914 0.217 1.00 58.34 306 LEU A N 1
ATOM 2429 C CA . LEU A 1 306 ? 1.153 -13.722 1.341 1.00 58.34 306 LEU A CA 1
ATOM 2430 C C . LEU A 1 306 ? 0.253 -12.907 2.295 1.00 58.34 306 LEU A C 1
ATOM 2432 O O . LEU A 1 306 ? -0.680 -13.476 2.850 1.00 58.34 306 LEU A O 1
ATOM 2436 N N . LEU A 1 307 ? 0.431 -11.578 2.420 1.00 57.50 307 LEU A N 1
ATOM 2437 C CA . LEU A 1 307 ? -0.579 -10.707 3.066 1.00 57.50 307 LEU A CA 1
ATOM 2438 C C . LEU A 1 307 ? -1.949 -10.785 2.364 1.00 57.50 307 LEU A C 1
ATOM 2440 O O . LEU A 1 307 ? -2.994 -10.614 2.994 1.00 57.50 307 LEU A O 1
ATOM 2444 N N . LEU A 1 308 ? -1.939 -11.021 1.053 1.00 60.53 308 LEU A N 1
ATOM 2445 C CA . LEU A 1 308 ? -3.128 -11.053 0.206 1.00 60.53 308 LEU A CA 1
ATOM 2446 C C . LEU A 1 308 ? -3.780 -12.434 0.125 1.00 60.53 308 LEU A C 1
ATOM 2448 O O . LEU A 1 308 ? -4.995 -12.512 -0.033 1.00 60.53 308 LEU A O 1
ATOM 2452 N N . LYS A 1 309 ? -3.003 -13.517 0.246 1.00 64.38 309 LYS A N 1
ATOM 2453 C CA . LYS A 1 309 ? -3.473 -14.883 -0.031 1.00 64.38 309 LYS A CA 1
ATOM 2454 C C . LYS A 1 309 ? -4.119 -15.637 1.132 1.00 64.38 309 LYS A C 1
ATOM 2456 O O . LYS A 1 309 ? -4.617 -16.741 0.923 1.00 64.38 309 LYS A O 1
ATOM 2461 N N . THR A 1 310 ? -4.214 -15.075 2.332 1.00 53.09 310 THR A N 1
ATOM 2462 C CA . THR A 1 310 ? -4.908 -15.746 3.446 1.00 53.09 310 THR A CA 1
ATOM 2463 C C . THR A 1 310 ? -6.416 -15.475 3.410 1.00 53.09 310 THR A C 1
ATOM 2465 O O . THR A 1 310 ? -6.950 -14.690 4.185 1.00 53.09 310 THR A O 1
ATOM 2468 N N . GLY A 1 311 ? -7.120 -16.113 2.479 1.00 43.44 311 GLY A N 1
ATOM 2469 C CA . GLY A 1 311 ? -8.579 -15.984 2.372 1.00 43.44 311 GLY A CA 1
ATOM 2470 C C . GLY A 1 311 ? -9.250 -16.873 1.328 1.00 43.44 311 GLY A C 1
ATOM 2471 O O . GLY A 1 311 ? -10.473 -16.874 1.245 1.00 43.44 311 GLY A O 1
ATOM 2472 N N . VAL A 1 312 ? -8.480 -17.642 0.555 1.00 32.78 312 VAL A N 1
ATOM 2473 C CA . VAL A 1 312 ? -9.016 -18.606 -0.410 1.00 32.78 312 VAL A CA 1
ATOM 2474 C C . VAL A 1 312 ? -8.476 -19.984 -0.043 1.00 32.78 312 VAL A C 1
ATOM 2476 O O . VAL A 1 312 ? -7.341 -20.325 -0.368 1.00 32.78 312 VAL A O 1
ATOM 2479 N N . SER A 1 313 ? -9.281 -20.728 0.716 1.00 28.55 313 SER A N 1
ATOM 2480 C CA . SER A 1 313 ? -9.225 -22.191 0.793 1.00 28.55 313 SER A CA 1
ATOM 2481 C C . SER A 1 313 ? -10.062 -22.789 -0.325 1.00 28.55 313 SER A C 1
ATOM 2483 O O . SER A 1 313 ? -11.207 -22.298 -0.466 1.00 28.55 313 SER A O 1
#

Sequence (313 aa):
MGNYEFSRGFIVGGLVFVLTILVFTSAPISGISTQMIQDQAGNTLPLFPQTLDQKPDISSPYCAADGLEVVTAFTRQGKYVLIPVTVENGTPLHYSYRVPSVYGKDQQLQINSDDFPELSQTGLHSESDLDKQERINGFPISLITYIGRPGRFSGAGFMADDEDIISVLKGDNNLVKQMDLTHPQMAKPLFHMWNSILQEMEHKKWGRFSTIQYFLYNGNKVIFKAERTKGWQISIFQDDIQGQFDIDVQRDITSEEKLYLRNRYPHLSDEPISIFSLRVFQFFRGDILMKSADGASSVDSVLAGLLLKTGVS

pLDDT: mean 76.73, std 20.4, range [28.55, 98.19]

Foldseek 3Di:
DDDDDDDDDDDDDDDDDDDDDDDDPPDPPPDPPFDWDAAPVRDTHTAPPDWAQDDGRAAAQDADPVRFTWWWFAFPVRTIHTYGQRQDQDDFVQQDDPDDPRATSFRQPDDPCVLAVPCNVPLAGDLVSLVVHQAFLRHGQVQLQQQQEDPHLHPRGNDYPPDGPSNVSVLLRVLCVVLVHGNSLLCRVVSSVSSRVVSCVVVVVDDQWDRTQFIQALNFTKGKIKGFAPDAGEDSNNSSRWDRIFIFIFTDDDPVRLVVCCVVPVVDDVVVSRVLRLSQDGPPHGDDDGDDPPPPSRPSSNVSSVSVPNHDD

Secondary structure (DSSP, 8-state):
-----------------------------------EEE-TT--EEEPTTS-BSS--SS-SSEE-TTS-EEEEEEETTS-EEEEE----SSS-----SSSSS-----STT---TTT-HHHHHHSS--HHHHTT--EETTEEHHHHHHHTSBTTTBSS-SS-TT--HHHHHHHHHHHHHHTT--HHHHHHHHHHHHHHHHHHHHTT---SB-SEEEEEETTEEEEEEEEE-S-----TT-------EEEEEEEPPPHHHHHHHHHH-TTS-HHHHHH-S---B---TT---B--TTS-TTTHHHHHHHHHHTT--

Radius of gyration: 24.35 Å; chains: 1; bounding box: 72×82×50 Å